Protein AF-A0A1I8B6U9-F1 (afdb_monomer_lite)

Secondary structure (DSSP, 8-state):
----TTTT--HHHHHHHHHHHHHHHHHHHHHHHHHPPPSEEEEEEEPEEEE-TTTTSS-PPP--TTTT-S-EE-S-STT---SSTT-TTEEEEEEESPEETTEE----TT--EEEEEEEEEE---TTSPPPPS--EEEEEEEEEEE-SSS-TT-PEEEEEEEEEEEESS------B-----SEEEEEEE----HHHHHHT-TTSTT---SSSEEEEEEEEEEE-

Structure (mmCIF, N/CA/C/O backbone):
data_AF-A0A1I8B6U9-F1
#
_entry.id   AF-A0A1I8B6U9-F1
#
loop_
_atom_site.group_PDB
_atom_site.id
_atom_site.type_symbol
_atom_site.label_atom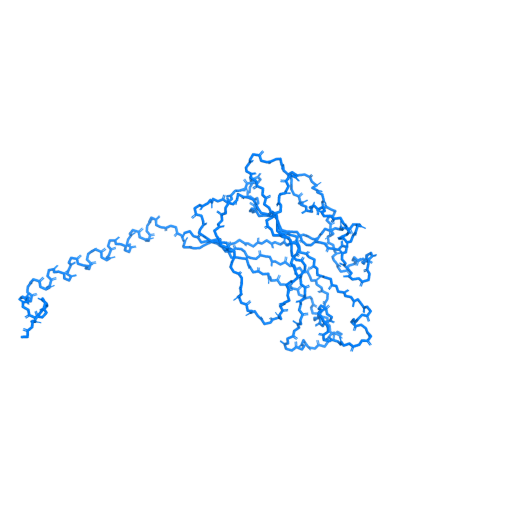_id
_atom_site.label_alt_id
_atom_site.label_comp_id
_atom_site.label_asym_id
_atom_site.label_entity_id
_atom_site.label_seq_id
_atom_site.pdbx_PDB_ins_code
_atom_site.Cartn_x
_atom_site.Cartn_y
_atom_site.Cartn_z
_atom_site.occupancy
_atom_site.B_iso_or_equiv
_atom_site.auth_seq_id
_atom_site.auth_comp_id
_atom_site.auth_asym_i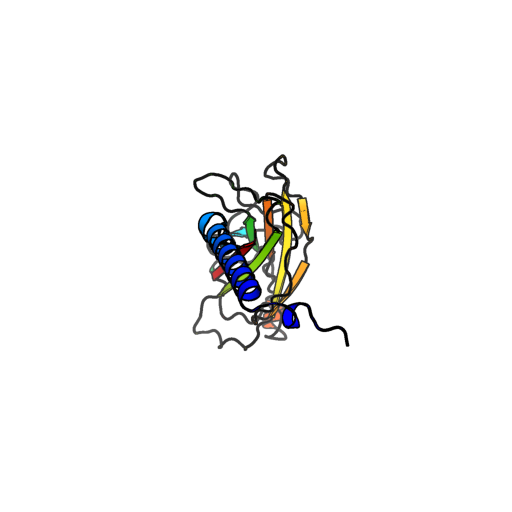d
_atom_site.auth_atom_id
_atom_site.pdbx_PDB_model_num
ATOM 1 N N . MET A 1 1 ? -9.394 7.137 62.086 1.00 48.56 1 MET A N 1
ATOM 2 C CA . MET A 1 1 ? -9.918 6.948 60.718 1.00 48.56 1 MET A CA 1
ATOM 3 C C . MET A 1 1 ? -9.656 8.241 59.972 1.00 48.56 1 MET A C 1
ATOM 5 O O . MET A 1 1 ? -10.099 9.282 60.436 1.00 48.56 1 MET A O 1
ATOM 9 N N . ILE A 1 2 ? -8.814 8.203 58.940 1.00 50.44 2 ILE A N 1
ATOM 10 C CA . ILE A 1 2 ? -8.417 9.392 58.177 1.00 50.44 2 ILE A CA 1
ATOM 11 C C . ILE A 1 2 ? -9.556 9.661 57.191 1.00 50.44 2 ILE A C 1
ATOM 13 O O . ILE A 1 2 ? -9.673 8.960 56.192 1.00 50.44 2 ILE A O 1
ATOM 17 N N . GLY A 1 3 ? -10.443 10.595 57.544 1.00 59.78 3 GLY A N 1
ATOM 18 C CA . GLY A 1 3 ? -11.537 11.024 56.672 1.00 59.78 3 GLY A CA 1
ATOM 19 C C . GLY A 1 3 ? -10.975 11.660 55.406 1.00 59.78 3 GLY A C 1
ATOM 20 O O . GLY A 1 3 ? -10.033 12.458 55.464 1.00 59.78 3 GLY A O 1
ATOM 21 N N . TYR A 1 4 ? -11.520 11.274 54.259 1.00 70.56 4 TYR A N 1
ATOM 22 C CA . TYR A 1 4 ? -11.055 11.736 52.956 1.00 70.56 4 TYR A CA 1
ATOM 23 C C . TYR A 1 4 ? -11.358 13.235 52.805 1.00 70.56 4 TYR A C 1
ATOM 25 O O . TYR A 1 4 ? -12.329 13.743 53.361 1.00 70.56 4 TYR A O 1
ATOM 33 N N . VAL A 1 5 ? -10.541 13.969 52.041 1.00 69.62 5 VAL A N 1
ATOM 34 C CA . VAL A 1 5 ? -10.634 15.442 51.899 1.00 69.62 5 VAL A CA 1
ATOM 35 C C . VAL A 1 5 ? -12.044 15.920 51.503 1.00 69.62 5 VAL A C 1
ATOM 37 O O . VAL A 1 5 ? -12.457 17.009 51.894 1.00 69.62 5 VAL A O 1
ATOM 40 N N . LEU A 1 6 ? -12.809 15.082 50.799 1.00 68.25 6 LEU A N 1
ATOM 41 C CA . LEU A 1 6 ? -14.193 15.339 50.391 1.00 68.25 6 LEU A CA 1
ATOM 42 C C . LEU A 1 6 ? -15.204 15.365 51.554 1.00 68.25 6 LEU A C 1
ATOM 44 O O . LEU A 1 6 ? -16.179 16.102 51.463 1.00 68.25 6 LEU A O 1
ATOM 48 N N . GLU A 1 7 ? -14.970 14.638 52.651 1.00 70.81 7 GLU A N 1
ATOM 49 C CA . GLU A 1 7 ? -15.887 14.586 53.807 1.00 70.81 7 GLU A CA 1
ATOM 50 C C . GLU A 1 7 ? -15.792 15.833 54.700 1.00 70.81 7 GLU A C 1
ATOM 52 O O . GLU A 1 7 ? -16.751 16.190 55.377 1.00 70.81 7 GLU A O 1
ATOM 57 N N . ASN A 1 8 ? -14.652 16.533 54.673 1.00 73.94 8 ASN A N 1
ATOM 58 C CA . ASN A 1 8 ? -14.409 17.748 55.462 1.00 73.94 8 ASN A CA 1
ATOM 59 C C . ASN A 1 8 ? -14.619 19.053 54.663 1.00 73.94 8 ASN A C 1
ATOM 61 O O . ASN A 1 8 ? -14.348 20.150 55.163 1.00 73.94 8 ASN A O 1
ATOM 65 N N . LEU A 1 9 ? -15.081 18.968 53.410 1.00 76.50 9 LEU A N 1
ATOM 66 C CA . LEU A 1 9 ? -15.288 20.125 52.539 1.00 76.50 9 LEU A CA 1
ATOM 67 C C . LEU A 1 9 ? -16.723 20.660 52.645 1.00 76.50 9 LEU A C 1
ATOM 69 O O . LEU A 1 9 ? -17.701 19.965 52.406 1.00 76.50 9 LEU A O 1
ATOM 73 N N . SER A 1 10 ? -16.849 21.954 52.950 1.00 83.31 10 SER A N 1
ATOM 74 C CA . SER A 1 10 ? -18.135 22.665 52.908 1.00 83.31 10 SER A CA 1
ATOM 75 C C . SER A 1 10 ? -18.729 22.647 51.492 1.00 83.31 10 SER A C 1
ATOM 77 O O . SER A 1 10 ? -18.009 22.913 50.528 1.00 83.31 10 SER A O 1
ATOM 79 N N . ASN A 1 11 ? -20.049 22.451 51.369 1.00 82.38 11 ASN A N 1
ATOM 80 C CA . ASN A 1 11 ? -20.778 22.436 50.089 1.00 82.38 11 ASN A CA 1
ATOM 81 C C . ASN A 1 11 ? -20.458 23.633 49.174 1.00 82.38 11 ASN A C 1
ATOM 83 O O . ASN A 1 11 ? -20.410 23.482 47.957 1.00 82.38 11 ASN A O 1
ATOM 87 N N . LYS A 1 12 ? -20.172 24.814 49.742 1.00 86.38 12 LYS A N 1
ATOM 88 C CA . LYS A 1 12 ? -19.763 25.999 48.966 1.00 86.38 12 LYS A CA 1
ATOM 89 C C . LYS A 1 12 ? -18.405 25.812 48.279 1.00 86.38 12 LYS A C 1
ATOM 91 O O . LYS A 1 12 ? -18.244 26.187 47.124 1.00 86.38 12 LYS A O 1
ATOM 96 N N . LYS A 1 13 ? -17.432 25.217 48.978 1.00 86.75 13 LYS A N 1
ATOM 97 C CA . LYS A 1 13 ? -16.094 24.931 48.432 1.00 86.75 13 LYS A CA 1
ATOM 98 C C . LYS A 1 13 ? -16.161 23.823 47.386 1.00 86.75 13 LYS A C 1
ATOM 100 O O . LYS A 1 13 ? -15.513 23.933 46.350 1.00 86.75 13 LYS A O 1
ATOM 105 N N . LEU A 1 14 ? -16.983 22.805 47.643 1.00 87.50 14 LEU A N 1
ATOM 106 C CA . LEU A 1 14 ? -17.230 21.716 46.703 1.00 87.50 14 LEU A CA 1
ATOM 107 C C . LEU A 1 14 ? -17.840 22.242 45.393 1.00 87.50 14 LEU A C 1
ATOM 109 O O . LEU A 1 14 ? -17.328 21.934 44.322 1.00 87.50 14 LEU A O 1
ATOM 113 N N . PHE A 1 15 ? -18.861 23.103 45.471 1.00 90.00 15 PHE A N 1
ATOM 114 C CA . PHE A 1 15 ? -19.487 23.699 44.287 1.00 90.00 15 PHE A CA 1
ATOM 115 C C . PHE A 1 15 ? -18.515 24.563 43.469 1.00 90.00 15 PHE A C 1
ATOM 117 O O . PHE A 1 15 ? -18.471 24.430 42.249 1.00 90.00 15 PHE A O 1
ATOM 124 N N . CYS A 1 16 ? -17.685 25.394 44.115 1.00 91.94 16 CYS A N 1
ATOM 125 C CA . CYS A 1 16 ? -16.654 26.162 43.405 1.00 91.94 16 CYS A CA 1
ATOM 126 C C . CYS A 1 16 ? -15.649 25.259 42.674 1.00 91.94 16 CYS A C 1
ATOM 128 O O . CYS A 1 16 ? -15.260 25.565 41.550 1.00 91.94 16 CYS A O 1
ATOM 130 N N . LEU A 1 17 ? -15.239 24.148 43.293 1.00 91.25 17 LEU A N 1
ATOM 131 C CA . LEU A 1 17 ? -14.288 23.205 42.702 1.00 91.25 17 LEU A CA 1
ATOM 132 C C . LEU A 1 17 ? -14.903 22.484 41.489 1.00 91.25 17 LEU A C 1
ATOM 134 O O . LEU A 1 17 ? -14.272 22.408 40.438 1.00 91.25 17 LEU A O 1
ATOM 138 N N . LEU A 1 18 ? -16.161 22.044 41.598 1.00 93.06 18 LEU A N 1
ATOM 139 C CA . LEU A 1 18 ? -16.924 21.477 40.480 1.00 93.06 18 LEU A CA 1
ATOM 140 C C . LEU A 1 18 ? -17.108 22.478 39.335 1.00 93.06 18 LEU A C 1
ATOM 142 O O . LEU A 1 18 ? -16.894 22.118 38.181 1.00 93.06 18 LEU A O 1
ATOM 146 N N . ALA A 1 19 ? -17.450 23.733 39.635 1.00 95.19 19 ALA A N 1
ATOM 147 C CA . ALA A 1 19 ? -17.589 24.774 38.620 1.00 95.19 19 ALA A CA 1
ATOM 148 C C . ALA A 1 19 ? -16.255 25.064 37.910 1.00 95.19 19 ALA A C 1
ATOM 150 O O . ALA A 1 19 ? -16.226 25.193 36.689 1.00 95.19 19 ALA A O 1
ATOM 151 N N . ALA A 1 20 ? -15.141 25.108 38.650 1.00 95.69 20 ALA A N 1
ATOM 152 C CA . ALA A 1 20 ? -13.810 25.294 38.074 1.00 95.69 20 ALA A CA 1
ATOM 153 C C . ALA A 1 20 ? -13.397 24.118 37.171 1.00 95.69 20 ALA A C 1
ATOM 155 O O . ALA A 1 20 ? -12.932 24.342 36.055 1.00 95.69 20 ALA A O 1
ATOM 156 N N . LEU A 1 21 ? -13.614 22.874 37.616 1.00 96.06 21 LEU A N 1
ATOM 157 C CA . LEU A 1 21 ? -13.374 21.677 36.801 1.00 96.06 21 LEU A CA 1
ATOM 158 C C . LEU A 1 21 ? -14.251 21.658 35.548 1.00 96.06 21 LEU A C 1
ATOM 160 O O . LEU A 1 21 ? -13.768 21.314 34.475 1.00 96.06 21 LEU A O 1
ATOM 164 N N . PHE A 1 22 ? -15.519 22.058 35.665 1.00 96.94 22 PHE A N 1
ATOM 165 C CA . PHE A 1 22 ? -16.432 22.130 34.528 1.00 96.94 22 PHE A CA 1
ATOM 166 C C . PHE A 1 22 ? -15.970 23.162 33.494 1.00 96.94 22 PHE A C 1
ATOM 168 O O . PHE A 1 22 ? -15.914 22.857 32.306 1.00 96.94 22 PHE A O 1
ATOM 175 N N . LEU A 1 23 ? -15.569 24.360 33.934 1.00 96.88 23 LEU A N 1
ATOM 176 C CA . LEU A 1 23 ? -15.013 25.380 33.041 1.00 96.88 23 LEU A CA 1
ATOM 177 C C . LEU A 1 23 ? -13.728 24.900 32.356 1.00 96.88 23 LEU A C 1
ATOM 179 O O . LEU A 1 23 ? -13.565 25.110 31.155 1.00 96.88 23 LEU A O 1
ATOM 183 N N . LEU A 1 24 ? -12.847 24.215 33.090 1.00 96.81 24 LEU A N 1
ATOM 184 C CA . LEU A 1 24 ? -11.627 23.634 32.533 1.00 96.81 24 LEU A CA 1
ATOM 185 C C . LEU A 1 24 ? -11.936 22.537 31.501 1.00 96.81 24 LEU A C 1
ATOM 187 O O . LEU A 1 24 ? -11.328 22.508 30.434 1.00 96.81 24 LEU A O 1
ATOM 191 N N . GLN A 1 25 ? -12.919 21.677 31.777 1.00 96.12 25 GLN A N 1
ATOM 192 C CA . GLN A 1 25 ? -13.363 20.637 30.851 1.00 96.12 25 GLN A CA 1
ATOM 193 C C . GLN A 1 25 ? -13.937 21.239 29.561 1.00 96.12 25 GLN A C 1
ATOM 195 O O . GLN A 1 25 ? -13.584 20.802 28.466 1.00 96.12 25 GLN A O 1
ATOM 200 N N . CYS A 1 26 ? -14.781 22.269 29.674 1.00 96.81 26 CYS A N 1
ATOM 201 C CA . CYS A 1 26 ? -15.293 23.012 28.523 1.00 96.81 26 CYS A CA 1
ATOM 202 C C . CYS A 1 26 ? -14.155 23.634 27.705 1.00 96.81 26 CYS A C 1
ATOM 204 O O . CYS A 1 26 ? -14.181 23.574 26.478 1.00 96.81 26 CYS A O 1
ATOM 206 N N . LEU A 1 27 ? -13.132 24.181 28.367 1.00 96.38 27 LEU A N 1
ATOM 207 C CA . LEU A 1 27 ? -11.966 24.751 27.698 1.00 96.38 27 LEU A CA 1
ATOM 208 C C . LEU A 1 27 ? -11.170 23.689 26.927 1.00 96.38 27 LEU A C 1
ATOM 210 O O . LEU A 1 27 ? -10.833 23.918 25.769 1.00 96.38 27 LEU A O 1
ATOM 214 N N . PHE A 1 28 ? -10.930 22.509 27.505 1.00 95.31 28 PHE A N 1
ATOM 215 C CA . PHE A 1 28 ? -10.263 21.417 26.788 1.00 95.31 28 PHE A CA 1
ATOM 216 C C . PHE A 1 28 ? -11.081 20.890 25.605 1.00 95.31 28 PHE A C 1
ATOM 218 O O . PHE A 1 28 ? -10.507 20.616 24.552 1.00 95.31 28 PHE A O 1
ATOM 225 N N . PHE A 1 29 ? -12.410 20.814 25.725 1.00 94.62 29 PHE A N 1
ATOM 226 C CA . PHE A 1 29 ? -13.266 20.456 24.591 1.00 94.62 29 PHE A CA 1
ATOM 227 C C . PHE A 1 29 ? -13.203 21.487 23.464 1.00 94.62 29 PHE A C 1
ATOM 229 O O . PHE A 1 29 ? -13.100 21.106 22.301 1.00 94.62 29 PHE A O 1
ATOM 236 N N . LEU A 1 30 ? -13.217 22.781 23.793 1.00 94.62 30 LEU A N 1
ATOM 237 C CA . LEU A 1 30 ? -13.083 23.844 22.796 1.00 94.62 30 LEU A CA 1
ATOM 238 C C . LEU A 1 30 ? -11.707 23.817 22.125 1.00 94.62 30 LEU A C 1
ATOM 240 O O . LEU A 1 30 ? -11.625 23.974 20.909 1.00 94.62 30 LEU A O 1
ATOM 244 N N . LEU A 1 31 ? -10.639 23.560 22.885 1.00 94.62 31 LEU A N 1
ATOM 245 C CA . LEU A 1 31 ? -9.298 23.405 22.322 1.00 94.62 31 LEU A CA 1
ATOM 246 C C . LEU A 1 31 ? -9.227 22.222 21.348 1.00 94.62 31 LEU A C 1
ATOM 248 O O . LEU A 1 31 ? -8.717 22.381 20.241 1.00 94.62 31 LEU A O 1
ATOM 252 N N . GLY A 1 32 ? -9.786 21.069 21.722 1.00 90.56 32 GLY A N 1
ATOM 253 C CA . GLY A 1 32 ? -9.856 19.900 20.845 1.00 90.56 32 GLY A CA 1
ATOM 254 C C . GLY A 1 32 ? -10.700 20.145 19.591 1.00 90.56 32 GLY A C 1
ATOM 255 O O . GLY A 1 32 ? -10.298 19.760 18.503 1.00 90.56 32 GLY A O 1
ATOM 256 N N . ALA A 1 33 ? -11.838 20.828 19.713 1.00 90.12 33 ALA A N 1
ATOM 257 C CA . ALA A 1 33 ? -12.733 21.066 18.582 1.00 90.12 33 ALA A CA 1
ATOM 258 C C . ALA A 1 33 ? -12.213 22.123 17.592 1.00 90.12 33 ALA A C 1
ATOM 260 O O . ALA A 1 33 ? -12.503 22.031 16.402 1.00 90.12 33 ALA A O 1
ATOM 261 N N . ILE A 1 34 ? -11.492 23.142 18.075 1.00 93.38 34 ILE A N 1
ATOM 262 C CA . ILE A 1 34 ? -11.067 24.285 17.251 1.00 93.38 34 ILE A CA 1
ATOM 263 C C . ILE A 1 34 ? -9.641 24.106 16.721 1.00 93.38 34 ILE A C 1
ATOM 265 O O . ILE A 1 34 ? -9.370 24.475 15.581 1.00 93.38 34 ILE A O 1
ATOM 269 N N . PHE A 1 35 ? -8.723 23.572 17.534 1.00 90.81 35 PHE A N 1
ATOM 270 C CA . PHE A 1 35 ? -7.299 23.525 17.189 1.00 90.81 35 PHE A CA 1
ATOM 271 C C . PHE A 1 35 ? -6.796 22.134 16.813 1.00 90.81 35 PHE A C 1
ATOM 273 O O . PHE A 1 35 ? -5.823 22.044 16.063 1.00 90.81 35 PHE A O 1
ATOM 280 N N . ALA A 1 36 ? -7.403 21.058 17.324 1.00 86.56 36 ALA A N 1
ATOM 281 C CA . ALA A 1 36 ? -6.920 19.720 17.011 1.00 86.56 36 ALA A CA 1
ATOM 282 C C . ALA A 1 36 ? -7.441 19.269 15.633 1.00 86.56 36 ALA A C 1
ATOM 284 O O . ALA A 1 36 ? -8.644 19.349 15.368 1.00 86.56 36 ALA A O 1
ATOM 285 N N . PRO A 1 37 ? -6.561 18.783 14.741 1.00 83.62 37 PRO A N 1
ATOM 286 C CA . PRO A 1 37 ? -6.999 18.125 13.520 1.00 83.62 37 PRO A CA 1
ATOM 287 C C . PRO A 1 37 ? -7.694 16.796 13.847 1.00 83.62 37 PRO A C 1
ATOM 289 O O . PRO A 1 37 ? -7.616 16.284 14.967 1.00 83.62 37 PRO A O 1
ATOM 292 N N . GLY A 1 38 ? -8.362 16.213 12.848 1.00 84.19 38 GLY A N 1
ATOM 293 C CA . GLY A 1 38 ? -8.939 14.877 12.983 1.00 84.19 38 GLY A CA 1
ATOM 294 C C . GLY A 1 38 ? -7.889 13.868 13.482 1.00 84.19 38 GLY A C 1
ATOM 295 O O . GLY A 1 38 ? -6.760 13.891 12.991 1.00 84.19 38 GLY A O 1
ATOM 296 N N . PRO A 1 39 ? -8.237 12.981 14.433 1.00 80.81 39 PRO A N 1
ATOM 297 C CA . PRO A 1 39 ? -7.271 12.096 15.096 1.00 80.81 39 PRO A CA 1
ATOM 298 C C . PRO A 1 39 ? -6.650 11.064 14.147 1.00 80.81 39 PRO A C 1
ATOM 300 O O . PRO A 1 39 ? -5.590 10.508 14.421 1.00 80.81 39 PRO A O 1
ATOM 303 N N . SER A 1 40 ? -7.323 10.788 13.029 1.00 85.12 40 SER A N 1
ATOM 304 C CA . SER A 1 40 ? -6.823 9.900 11.991 1.00 85.12 40 SER A CA 1
ATOM 305 C C . SER A 1 40 ? -7.253 10.378 10.612 1.00 85.12 40 SER A C 1
ATOM 307 O O . SER A 1 40 ? -8.276 11.050 10.458 1.00 85.12 40 SER A O 1
ATOM 309 N N . SER A 1 41 ? -6.462 10.015 9.611 1.00 86.25 41 SER A N 1
ATOM 310 C CA . SER A 1 41 ? -6.765 10.225 8.200 1.00 86.25 41 SER A CA 1
ATOM 311 C C . SER A 1 41 ? -6.447 8.949 7.437 1.00 86.25 41 SER A C 1
ATOM 313 O O . SER A 1 41 ? -5.378 8.371 7.631 1.00 86.25 41 SER A O 1
ATOM 315 N N . SER A 1 42 ? -7.364 8.496 6.587 1.00 87.69 42 SER A N 1
ATOM 316 C CA . SER A 1 42 ? -7.157 7.324 5.741 1.00 87.69 42 SER A CA 1
ATOM 317 C C . SER A 1 42 ? -6.887 7.728 4.296 1.00 87.69 42 SER A C 1
ATOM 319 O O . SER A 1 42 ? -7.419 8.709 3.773 1.00 87.69 42 SER A O 1
ATOM 321 N N . MET A 1 43 ? -6.024 6.959 3.647 1.00 88.12 43 MET A N 1
ATOM 322 C CA . MET A 1 43 ? -5.681 7.089 2.240 1.00 88.12 43 MET A CA 1
ATOM 323 C C . MET A 1 43 ? -5.825 5.731 1.573 1.00 88.12 43 MET A C 1
ATOM 325 O O . MET A 1 43 ? -5.345 4.726 2.089 1.00 88.12 43 MET A O 1
ATOM 329 N N . GLU A 1 44 ? -6.462 5.710 0.413 1.00 90.56 44 GLU A N 1
ATOM 330 C CA . GLU A 1 44 ? -6.654 4.498 -0.369 1.00 90.56 44 GLU A CA 1
ATOM 331 C C . GLU A 1 44 ? -5.689 4.470 -1.556 1.00 90.56 44 GLU A C 1
ATOM 333 O O . GLU A 1 44 ? -5.535 5.452 -2.285 1.00 90.56 44 GLU A O 1
ATOM 338 N N . PHE A 1 45 ? -5.030 3.332 -1.745 1.00 90.50 45 PHE A N 1
ATOM 339 C CA . PHE A 1 45 ? -4.083 3.084 -2.818 1.00 90.50 45 PHE A CA 1
ATOM 340 C C . PHE A 1 45 ? -4.583 1.925 -3.667 1.00 90.50 45 PHE A C 1
ATOM 342 O O . PHE A 1 45 ? -4.624 0.788 -3.207 1.00 90.50 45 PHE A O 1
ATOM 349 N N . LEU A 1 46 ? -4.898 2.195 -4.929 1.00 91.62 46 LEU A N 1
ATOM 350 C CA . LEU A 1 46 ? -5.101 1.136 -5.910 1.00 91.62 46 LEU A CA 1
ATOM 351 C C . LEU A 1 46 ? -3.736 0.579 -6.328 1.00 91.62 46 LEU A C 1
ATOM 353 O O . LEU A 1 46 ? -2.894 1.316 -6.855 1.00 91.62 46 LEU A O 1
ATOM 357 N N . LEU A 1 47 ? -3.497 -0.708 -6.080 1.00 92.25 47 LEU A N 1
ATOM 358 C CA . LEU A 1 47 ? -2.235 -1.341 -6.444 1.00 92.25 47 LEU A CA 1
ATOM 359 C C . LEU A 1 47 ? -2.170 -1.517 -7.958 1.00 92.25 47 LEU A C 1
ATOM 361 O O . LEU A 1 47 ? -3.086 -2.043 -8.585 1.00 92.25 47 LEU A O 1
ATOM 365 N N . SER A 1 48 ? -1.048 -1.110 -8.544 1.00 92.50 48 SER A N 1
ATOM 366 C CA . SER A 1 48 ? -0.785 -1.351 -9.962 1.00 92.50 48 SER A CA 1
ATOM 367 C C . SER A 1 48 ? -0.039 -2.669 -10.127 1.00 92.50 48 SER A C 1
ATOM 369 O O . SER A 1 48 ? 0.971 -2.895 -9.458 1.00 92.50 48 SER A O 1
ATOM 371 N N . ALA A 1 49 ? -0.519 -3.531 -11.020 1.00 92.19 49 ALA A N 1
ATOM 372 C CA . ALA A 1 49 ? 0.169 -4.765 -11.371 1.00 92.19 49 ALA A CA 1
ATOM 373 C C . ALA A 1 49 ? 1.347 -4.470 -12.312 1.00 92.19 49 ALA A C 1
ATOM 375 O O . ALA A 1 49 ? 1.197 -3.782 -13.320 1.00 92.19 49 ALA A O 1
ATOM 376 N N . CYS A 1 50 ? 2.515 -5.008 -11.987 1.00 92.50 50 CYS A N 1
ATOM 377 C CA . CYS A 1 50 ? 3.756 -4.885 -12.739 1.00 92.50 50 CYS A CA 1
ATOM 378 C C . CYS A 1 50 ? 4.227 -6.263 -13.197 1.00 92.50 50 CYS A C 1
ATOM 380 O O . CYS A 1 50 ? 4.234 -7.209 -12.406 1.00 92.50 50 CYS A O 1
ATOM 382 N N . LYS A 1 51 ? 4.6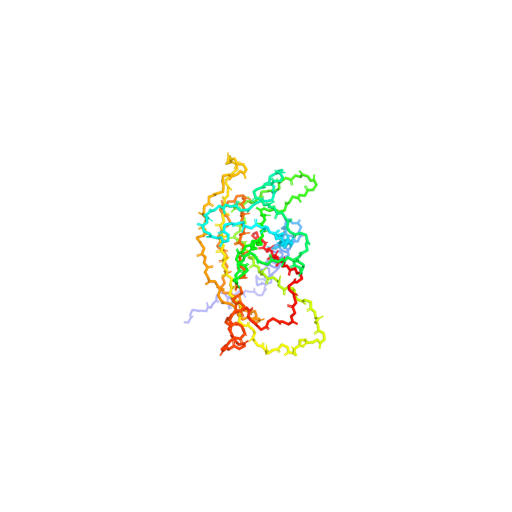90 -6.366 -14.444 1.00 92.00 51 LYS A N 1
ATOM 383 C CA . LYS A 1 51 ? 5.273 -7.597 -14.980 1.00 92.00 51 LYS A CA 1
ATOM 384 C C . LYS A 1 51 ? 6.740 -7.754 -14.568 1.00 92.00 51 LYS A C 1
ATOM 386 O O . LYS A 1 51 ? 7.586 -6.910 -14.863 1.00 92.00 51 LYS A O 1
ATOM 391 N N . ASP A 1 52 ? 7.059 -8.885 -13.951 1.00 92.12 52 ASP A N 1
ATOM 392 C CA . ASP A 1 52 ? 8.400 -9.345 -13.619 1.00 92.12 52 ASP A CA 1
ATOM 393 C C . ASP A 1 52 ? 8.824 -10.514 -14.514 1.00 92.12 52 ASP A C 1
ATOM 395 O O . ASP A 1 52 ? 8.470 -11.669 -14.283 1.00 92.12 52 ASP A O 1
ATOM 399 N N . ARG A 1 53 ? 9.677 -10.227 -15.498 1.00 88.12 53 ARG A N 1
ATOM 400 C CA . ARG A 1 53 ? 10.230 -11.243 -16.412 1.00 88.12 53 ARG A CA 1
ATOM 401 C C . ARG A 1 53 ? 11.108 -12.288 -15.718 1.00 88.12 53 ARG A C 1
ATOM 403 O O . ARG A 1 53 ? 11.247 -13.390 -16.234 1.00 88.12 53 ARG A O 1
ATOM 410 N N . ASP A 1 54 ? 11.675 -11.959 -14.558 1.00 88.88 54 ASP A N 1
ATOM 411 C CA . ASP A 1 54 ? 12.531 -12.875 -13.799 1.00 88.88 54 ASP A CA 1
ATOM 412 C C . ASP A 1 54 ? 11.726 -13.727 -12.808 1.00 88.88 54 ASP A C 1
ATOM 414 O O . ASP A 1 54 ? 12.304 -14.585 -12.139 1.00 88.88 54 ASP A O 1
ATOM 418 N N . ALA A 1 55 ? 10.413 -13.479 -12.684 1.00 85.25 55 ALA A N 1
ATOM 419 C CA . ALA A 1 55 ? 9.494 -14.166 -11.776 1.00 85.25 55 ALA A CA 1
ATOM 420 C C . ALA A 1 55 ? 10.030 -14.317 -10.336 1.00 85.25 55 ALA A C 1
ATOM 422 O O . ALA A 1 55 ? 9.859 -15.350 -9.691 1.00 85.25 55 ALA A O 1
ATOM 423 N N . GLY A 1 56 ? 10.707 -13.280 -9.831 1.00 82.19 56 GLY A N 1
ATOM 424 C CA . GLY A 1 56 ? 11.201 -13.225 -8.452 1.00 82.19 56 GLY A CA 1
ATOM 425 C C . GLY A 1 56 ? 12.580 -13.829 -8.230 1.00 82.19 56 GLY A C 1
ATOM 426 O O . GLY A 1 56 ? 13.021 -13.909 -7.089 1.00 82.19 56 GLY A O 1
ATOM 427 N N . LYS A 1 57 ? 13.295 -14.213 -9.294 1.00 83.94 57 LYS A N 1
ATOM 428 C CA . LYS A 1 57 ? 14.702 -14.643 -9.195 1.00 83.94 57 LYS A CA 1
ATOM 429 C C . LYS A 1 57 ? 15.653 -13.487 -8.875 1.00 83.94 57 LYS A C 1
ATOM 431 O O . LYS A 1 57 ? 16.750 -13.720 -8.376 1.00 83.94 57 LYS A O 1
ATOM 436 N N . THR A 1 58 ? 15.253 -12.252 -9.178 1.00 85.69 58 THR A N 1
ATOM 437 C CA . THR A 1 58 ? 16.034 -11.038 -8.922 1.00 85.69 58 THR A CA 1
ATOM 438 C C . THR A 1 58 ? 15.397 -10.200 -7.815 1.00 85.69 58 THR A C 1
ATOM 440 O O . THR A 1 58 ? 14.183 -10.006 -7.772 1.00 85.69 58 THR A O 1
ATOM 443 N N . ASN A 1 59 ? 16.226 -9.622 -6.941 1.00 84.81 59 ASN A N 1
ATOM 444 C CA . ASN A 1 59 ? 15.782 -8.758 -5.837 1.00 84.81 59 ASN A CA 1
ATOM 445 C C . ASN A 1 59 ? 15.514 -7.306 -6.277 1.00 84.81 59 ASN A C 1
ATOM 447 O O . ASN A 1 59 ? 15.693 -6.366 -5.497 1.00 84.81 59 ASN A O 1
ATOM 451 N N . LYS A 1 60 ? 15.084 -7.096 -7.524 1.00 90.19 60 LYS A N 1
ATOM 452 C CA . LYS A 1 60 ? 14.837 -5.755 -8.066 1.00 90.19 60 LYS A CA 1
ATOM 453 C C . LYS A 1 60 ? 13.573 -5.131 -7.472 1.00 90.19 60 LYS A C 1
ATOM 455 O O . LYS A 1 60 ? 12.597 -5.817 -7.164 1.00 90.19 60 LYS A O 1
ATOM 460 N N . TRP A 1 61 ? 13.597 -3.812 -7.315 1.00 92.00 61 TRP A N 1
ATOM 461 C CA . TRP A 1 61 ? 12.436 -3.045 -6.877 1.00 92.00 61 TRP A CA 1
ATOM 462 C C . TRP A 1 61 ? 11.591 -2.629 -8.078 1.00 92.00 61 TRP A C 1
ATOM 464 O O . TRP A 1 61 ? 12.109 -2.076 -9.051 1.00 92.00 61 TRP A O 1
ATOM 474 N N . PHE A 1 62 ? 10.290 -2.884 -7.987 1.00 93.31 62 PHE A N 1
ATOM 475 C CA . PHE A 1 62 ? 9.280 -2.380 -8.913 1.00 93.31 62 PHE A CA 1
ATOM 476 C C . PHE A 1 62 ? 8.653 -1.133 -8.329 1.00 93.31 62 PHE A C 1
ATOM 478 O O . PHE A 1 62 ? 8.284 -1.124 -7.163 1.00 93.31 62 PHE A O 1
ATOM 485 N N . TYR A 1 63 ? 8.573 -0.073 -9.118 1.00 92.69 63 TYR A N 1
ATOM 486 C CA . TYR A 1 63 ? 8.144 1.233 -8.648 1.00 92.69 63 TYR A CA 1
ATOM 487 C C . TYR A 1 63 ? 7.588 2.011 -9.856 1.00 92.69 63 TYR A C 1
ATOM 489 O O . TYR A 1 63 ? 8.059 1.830 -10.978 1.00 92.69 63 TYR A O 1
ATOM 497 N N . LEU A 1 64 ? 6.552 2.826 -9.651 1.00 89.56 64 LEU A N 1
ATOM 498 C CA . LEU A 1 64 ? 5.778 3.470 -10.724 1.00 89.56 64 LEU A CA 1
ATOM 499 C C . LEU A 1 64 ? 6.349 4.841 -11.124 1.00 89.56 64 LEU A C 1
ATOM 501 O O . LEU A 1 64 ? 6.517 5.138 -12.306 1.00 89.56 64 LEU A O 1
ATOM 505 N N . ARG A 1 65 ? 6.658 5.678 -10.130 1.00 87.50 65 ARG A N 1
ATOM 506 C CA . ARG A 1 65 ? 7.051 7.094 -10.281 1.00 87.50 65 ARG A CA 1
ATOM 507 C C . ARG A 1 65 ? 8.550 7.279 -10.008 1.00 87.50 65 ARG A C 1
ATOM 509 O O . ARG A 1 65 ? 9.084 6.484 -9.229 1.00 87.50 65 ARG A O 1
ATOM 516 N N . PRO A 1 66 ? 9.236 8.294 -10.586 1.00 70.19 66 PRO A N 1
ATOM 517 C CA . PRO A 1 66 ? 8.696 9.514 -11.217 1.00 70.19 66 PRO A CA 1
ATOM 518 C C . PRO A 1 66 ? 8.336 9.446 -12.716 1.00 70.19 66 PRO A C 1
ATOM 520 O O . PRO A 1 66 ? 7.368 10.089 -13.099 1.00 70.19 66 PRO A O 1
ATOM 523 N N . ASN A 1 67 ? 9.033 8.688 -13.572 1.00 66.50 67 ASN A N 1
ATOM 524 C CA . ASN A 1 67 ? 8.675 8.573 -14.998 1.00 66.50 67 ASN A CA 1
ATOM 525 C C . ASN A 1 67 ? 8.933 7.150 -15.496 1.00 66.50 67 ASN A C 1
ATOM 527 O O . ASN A 1 67 ? 10.091 6.741 -15.483 1.00 66.50 67 ASN A O 1
ATOM 531 N N . ARG A 1 68 ? 7.860 6.422 -15.866 1.00 64.50 68 ARG A N 1
ATOM 532 C CA . ARG A 1 68 ? 7.849 4.980 -16.205 1.00 64.50 68 ARG A CA 1
ATOM 533 C C . ARG A 1 68 ? 8.952 4.240 -15.452 1.00 64.50 68 ARG A C 1
ATOM 535 O O . ARG A 1 68 ? 9.961 3.885 -16.055 1.00 64.50 68 ARG A O 1
ATOM 542 N N . GLY A 1 69 ? 8.794 4.128 -14.128 1.00 75.69 69 GLY A N 1
ATOM 543 C CA . GLY A 1 69 ? 9.783 3.479 -13.268 1.00 75.69 69 GLY A CA 1
ATOM 544 C C . GLY A 1 69 ? 10.084 2.038 -13.700 1.00 75.69 69 GLY A C 1
ATOM 545 O O . GLY A 1 69 ? 9.736 1.595 -14.789 1.00 75.69 69 GLY A O 1
ATOM 546 N N . ASN A 1 70 ? 10.701 1.236 -12.841 1.00 85.94 70 ASN A N 1
ATOM 547 C CA . ASN A 1 70 ? 11.085 -0.134 -13.212 1.00 85.94 70 ASN A CA 1
ATOM 548 C C . ASN A 1 70 ? 9.894 -1.129 -13.294 1.00 85.94 70 ASN A C 1
ATOM 550 O O . ASN A 1 70 ? 10.044 -2.316 -13.022 1.00 85.94 70 ASN A O 1
ATOM 554 N N . CYS A 1 71 ? 8.690 -0.647 -13.599 1.00 89.94 71 CYS A N 1
ATOM 555 C CA . CYS A 1 71 ? 7.452 -1.407 -13.670 1.00 89.94 71 CYS A CA 1
ATOM 556 C C . CYS A 1 71 ? 6.840 -1.317 -15.074 1.00 89.94 71 CYS A C 1
ATOM 558 O O . CYS A 1 71 ? 6.419 -0.250 -15.521 1.00 89.94 71 CYS A O 1
ATOM 560 N N . GLU A 1 72 ? 6.742 -2.465 -15.744 1.00 90.94 72 GLU A N 1
ATOM 561 C CA . GLU A 1 72 ? 5.915 -2.643 -16.939 1.00 90.94 72 GLU A CA 1
ATOM 562 C C . GLU A 1 72 ? 4.473 -2.915 -16.476 1.00 90.94 72 GLU A C 1
ATOM 564 O O . GLU A 1 72 ? 4.164 -4.025 -16.038 1.00 90.94 72 GLU A O 1
ATOM 569 N N . VAL A 1 73 ? 3.627 -1.877 -16.479 1.00 90.50 73 VAL A N 1
ATOM 570 C CA . VAL A 1 73 ? 2.260 -1.938 -15.931 1.00 90.50 73 VAL A CA 1
ATOM 571 C C . VAL A 1 73 ? 1.376 -2.856 -16.776 1.00 90.50 73 VAL A C 1
ATOM 573 O O . VAL A 1 73 ? 1.278 -2.694 -17.991 1.00 90.50 73 VAL A O 1
ATOM 576 N N . VAL A 1 74 ? 0.695 -3.788 -16.116 1.00 90.12 74 VAL A N 1
ATOM 577 C CA . VAL A 1 74 ? -0.308 -4.674 -16.711 1.00 90.12 74 VAL A CA 1
ATOM 578 C C . VAL A 1 74 ? -1.686 -4.067 -16.455 1.00 90.12 74 VAL A C 1
ATOM 580 O O . VAL A 1 74 ? -2.157 -4.043 -15.322 1.00 90.12 74 VAL A O 1
ATOM 583 N N . HIS A 1 75 ? -2.321 -3.541 -17.505 1.00 85.38 75 HIS A N 1
ATOM 584 C CA . HIS A 1 75 ? -3.631 -2.886 -17.395 1.00 85.38 75 HIS A CA 1
ATOM 585 C C . HIS A 1 75 ? -4.790 -3.868 -17.207 1.00 85.38 75 HIS A C 1
ATOM 587 O O . HIS A 1 75 ? -5.776 -3.523 -16.564 1.00 85.38 75 HIS A O 1
ATOM 593 N N . ASP A 1 76 ? -4.673 -5.074 -17.765 1.00 82.94 76 ASP A N 1
ATOM 594 C CA . ASP A 1 76 ? -5.702 -6.103 -17.678 1.00 82.94 76 ASP A CA 1
ATOM 595 C C . ASP A 1 76 ? -5.107 -7.390 -17.110 1.00 82.94 76 ASP A C 1
ATOM 597 O O . ASP A 1 76 ? -4.390 -8.130 -17.786 1.00 82.94 76 ASP A O 1
ATOM 601 N N . ILE A 1 77 ? -5.395 -7.628 -15.833 1.00 83.00 77 ILE A N 1
ATOM 602 C CA . ILE A 1 77 ? -4.902 -8.789 -15.092 1.00 83.00 77 ILE A CA 1
ATOM 603 C C . ILE A 1 77 ? -5.597 -10.069 -15.580 1.00 83.00 77 ILE A C 1
ATOM 605 O O . ILE A 1 77 ? -4.999 -11.141 -15.534 1.00 83.00 77 ILE A O 1
ATOM 609 N N . LYS A 1 78 ? -6.833 -9.978 -16.096 1.00 76.75 78 LYS A N 1
ATOM 610 C CA . LYS A 1 78 ? -7.638 -11.148 -16.481 1.00 76.75 78 LYS A CA 1
ATOM 611 C C . LYS A 1 78 ? -7.087 -11.844 -17.720 1.00 76.75 78 LYS A C 1
ATOM 613 O O . LYS A 1 78 ? -7.107 -13.066 -17.801 1.00 76.75 78 LYS A O 1
ATOM 618 N N . HIS A 1 79 ? -6.595 -11.060 -18.676 1.00 77.12 79 HIS A N 1
ATOM 619 C CA . HIS A 1 79 ? -6.043 -11.562 -19.937 1.00 77.12 79 HIS A CA 1
ATOM 620 C C . HIS A 1 79 ? -4.521 -11.763 -19.889 1.00 77.12 79 HIS A C 1
ATOM 622 O O . HIS A 1 79 ? -3.900 -12.068 -20.910 1.00 77.12 79 HIS A O 1
ATOM 628 N N . HIS A 1 80 ? -3.898 -11.581 -18.720 1.00 81.75 80 HIS A N 1
ATOM 629 C CA . HIS A 1 80 ? -2.468 -11.809 -18.560 1.00 81.75 80 HIS A CA 1
ATOM 630 C C . HIS A 1 80 ? -2.167 -13.308 -18.529 1.00 81.75 80 HIS A C 1
ATOM 632 O O . HIS A 1 80 ? -2.608 -14.028 -17.637 1.00 81.75 80 HIS A O 1
ATOM 638 N N . ASN A 1 81 ? -1.358 -13.769 -19.482 1.00 80.88 81 ASN A N 1
ATOM 639 C CA . ASN A 1 81 ? -0.845 -15.133 -19.472 1.00 80.88 81 ASN A CA 1
ATOM 640 C C . ASN A 1 81 ? 0.381 -15.213 -18.550 1.00 80.88 81 ASN A C 1
ATOM 642 O O . ASN A 1 81 ? 1.400 -14.578 -18.857 1.00 80.88 81 ASN A O 1
ATOM 646 N N . PRO A 1 82 ? 0.315 -15.981 -17.447 1.00 80.88 82 PRO A N 1
ATOM 647 C CA . PRO A 1 82 ? 1.415 -16.072 -16.503 1.00 80.88 82 PRO A CA 1
ATOM 648 C C . PRO A 1 82 ? 2.621 -16.751 -17.158 1.00 80.88 82 PRO A C 1
ATOM 650 O O . PRO A 1 82 ? 2.513 -17.804 -17.784 1.00 80.88 82 PRO A O 1
ATOM 653 N N . SER A 1 83 ? 3.797 -16.152 -16.992 1.00 81.12 83 SER A N 1
ATOM 654 C CA . SER A 1 83 ? 5.063 -16.689 -17.520 1.00 81.12 83 SER A CA 1
ATOM 655 C C . SER A 1 83 ? 5.572 -17.893 -16.718 1.00 81.12 83 SER A C 1
ATOM 657 O O . SER A 1 83 ? 6.498 -18.578 -17.145 1.00 81.12 83 SER A O 1
ATOM 659 N N . THR A 1 84 ? 5.004 -18.128 -15.533 1.00 81.50 84 THR A N 1
ATOM 660 C CA . THR A 1 84 ? 5.369 -19.216 -14.616 1.00 81.50 84 THR A CA 1
ATOM 661 C C . THR A 1 84 ? 4.123 -19.927 -14.104 1.00 81.50 84 THR A C 1
ATOM 663 O O . THR A 1 84 ? 3.078 -19.299 -13.967 1.00 81.50 84 THR A O 1
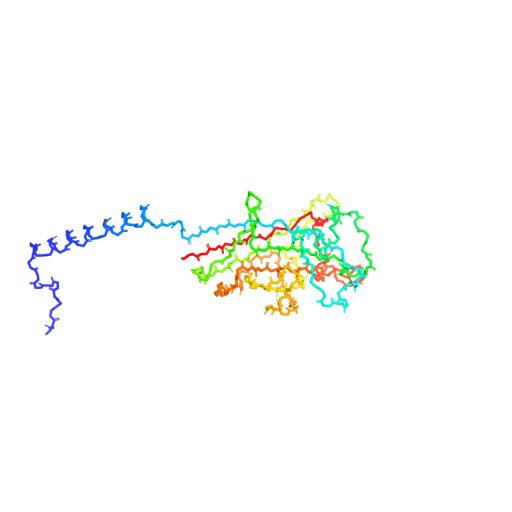ATOM 666 N N . GLU A 1 85 ? 4.242 -21.210 -13.753 1.00 78.06 85 GLU A N 1
ATOM 667 C CA . GLU A 1 85 ? 3.120 -22.011 -13.226 1.00 78.06 85 GLU A CA 1
ATOM 668 C C . GLU A 1 85 ? 2.526 -21.461 -11.917 1.00 78.06 85 GLU A C 1
ATOM 670 O O . GLU A 1 85 ? 1.367 -21.729 -11.606 1.00 78.06 85 GLU A O 1
ATOM 675 N N . ASP A 1 86 ? 3.316 -20.685 -11.167 1.00 79.06 86 ASP A N 1
ATOM 676 C CA . ASP A 1 86 ? 2.927 -20.063 -9.898 1.00 79.06 86 ASP A CA 1
ATOM 677 C C . ASP A 1 86 ? 2.402 -18.619 -10.054 1.00 79.06 86 ASP A C 1
ATOM 679 O O . ASP A 1 86 ? 2.150 -17.962 -9.045 1.00 79.06 86 ASP A O 1
ATOM 683 N N . ALA A 1 87 ? 2.318 -18.070 -11.274 1.00 83.94 87 ALA A N 1
ATOM 684 C CA . ALA A 1 87 ? 1.978 -16.658 -11.526 1.00 83.94 87 ALA A CA 1
ATOM 685 C C . ALA A 1 87 ? 2.853 -15.634 -10.754 1.00 83.94 87 ALA A C 1
ATOM 687 O O . ALA A 1 87 ? 2.433 -14.517 -10.445 1.00 83.94 87 ALA A O 1
ATOM 688 N N . ARG A 1 88 ? 4.110 -15.995 -10.450 1.00 88.81 88 ARG A N 1
ATOM 689 C CA . ARG A 1 88 ? 5.084 -15.146 -9.726 1.00 88.81 88 ARG A CA 1
ATOM 690 C C . ARG A 1 88 ? 5.600 -13.967 -10.550 1.00 88.81 88 ARG A C 1
ATOM 692 O O . ARG A 1 88 ? 6.342 -13.134 -10.026 1.00 88.81 88 ARG A O 1
ATOM 699 N N . ASP A 1 89 ? 5.264 -13.917 -11.832 1.00 90.12 89 ASP A N 1
ATOM 700 C CA . ASP A 1 89 ? 5.620 -12.848 -12.755 1.00 90.12 89 ASP A CA 1
ATOM 701 C C . ASP A 1 89 ? 4.758 -11.591 -12.582 1.00 90.12 89 ASP A C 1
ATOM 703 O O . ASP A 1 89 ? 5.063 -10.576 -13.197 1.00 90.12 89 ASP A O 1
ATOM 707 N N . LEU A 1 90 ? 3.724 -11.615 -11.737 1.00 91.38 90 LEU A N 1
ATOM 708 C CA . LEU A 1 90 ? 2.960 -10.424 -11.369 1.00 91.38 90 LEU A CA 1
ATOM 709 C C . LEU A 1 90 ? 3.378 -9.899 -9.992 1.00 91.38 90 LEU A C 1
ATOM 711 O O . LEU A 1 90 ? 3.424 -10.636 -9.006 1.00 91.38 90 LEU A O 1
ATOM 715 N N . VAL A 1 91 ? 3.661 -8.598 -9.928 1.00 93.25 91 VAL A N 1
ATOM 716 C CA . VAL A 1 91 ? 3.981 -7.872 -8.694 1.00 93.25 91 VAL A CA 1
ATOM 717 C C . VAL A 1 91 ? 3.024 -6.700 -8.551 1.00 93.25 91 VAL A C 1
ATOM 719 O O . VAL A 1 91 ? 3.013 -5.802 -9.386 1.00 93.25 91 VAL A O 1
ATOM 722 N N . PHE A 1 92 ? 2.241 -6.684 -7.483 1.00 94.12 92 PHE A N 1
ATOM 723 C CA . PHE A 1 92 ? 1.364 -5.573 -7.144 1.00 94.12 92 PHE A CA 1
ATOM 724 C C . PHE A 1 92 ? 2.145 -4.533 -6.352 1.00 94.12 92 PHE A C 1
ATOM 726 O O . PHE A 1 92 ? 2.756 -4.851 -5.331 1.00 94.12 92 PHE A O 1
ATOM 733 N N . VAL A 1 93 ? 2.145 -3.295 -6.840 1.00 94.25 93 VAL A N 1
ATOM 734 C CA . VAL A 1 93 ? 2.980 -2.221 -6.304 1.00 94.25 93 VAL A CA 1
ATOM 735 C C . VAL A 1 93 ? 2.116 -1.098 -5.750 1.00 94.25 93 VAL A C 1
ATOM 737 O O . VAL A 1 93 ? 1.258 -0.560 -6.452 1.00 94.25 93 VAL A O 1
ATOM 740 N N . ALA A 1 94 ? 2.406 -0.694 -4.513 1.00 93.31 94 ALA A N 1
ATOM 741 C CA . ALA A 1 94 ? 1.917 0.544 -3.918 1.00 93.31 94 ALA A CA 1
ATOM 742 C C . ALA A 1 94 ? 3.096 1.443 -3.530 1.00 93.31 94 ALA A C 1
ATOM 744 O O . ALA A 1 94 ? 4.006 1.040 -2.806 1.00 93.31 94 ALA A O 1
ATOM 745 N N . GLN A 1 95 ? 3.070 2.686 -4.010 1.00 91.88 95 GLN A N 1
ATOM 746 C CA . GLN A 1 95 ? 4.020 3.725 -3.621 1.00 91.88 95 GLN A CA 1
ATOM 747 C C . GLN A 1 95 ? 3.338 4.735 -2.712 1.00 91.88 95 GLN A C 1
ATOM 749 O O . GLN A 1 95 ? 2.392 5.405 -3.131 1.00 91.88 95 GLN A O 1
ATOM 754 N N . MET A 1 96 ? 3.868 4.890 -1.507 1.00 91.25 96 MET A N 1
ATOM 755 C CA . MET A 1 96 ? 3.314 5.765 -0.488 1.00 91.25 96 MET A CA 1
ATOM 756 C C . MET A 1 96 ? 4.300 6.896 -0.155 1.00 91.25 96 MET A C 1
ATOM 758 O O . MET A 1 96 ? 5.510 6.653 -0.093 1.00 91.25 96 MET A O 1
ATOM 762 N N . PRO A 1 97 ? 3.812 8.125 0.079 1.00 91.00 97 PRO A N 1
ATOM 763 C CA . PRO A 1 97 ? 2.413 8.560 -0.002 1.00 91.00 97 PRO A CA 1
ATOM 764 C C . PRO A 1 97 ? 1.939 8.834 -1.446 1.00 91.00 97 PRO A C 1
ATOM 766 O O . PRO A 1 97 ? 2.708 8.793 -2.419 1.00 91.00 97 PRO A O 1
ATOM 769 N N . HIS A 1 98 ? 0.637 9.100 -1.596 1.00 87.62 98 HIS A N 1
ATOM 770 C CA . HIS A 1 98 ? 0.038 9.442 -2.887 1.00 87.62 98 HIS A CA 1
ATOM 771 C C . HIS A 1 98 ? 0.526 10.817 -3.376 1.00 87.62 98 HIS A C 1
ATOM 773 O O . HIS A 1 98 ? 0.891 11.678 -2.578 1.00 87.62 98 HIS A O 1
ATOM 779 N N . MET A 1 99 ? 0.546 11.020 -4.695 1.00 86.19 99 MET A N 1
ATOM 780 C CA . MET A 1 99 ? 0.777 12.359 -5.250 1.00 86.19 99 MET A CA 1
ATOM 781 C C . MET A 1 99 ? -0.553 13.103 -5.244 1.00 86.19 99 MET A C 1
ATOM 783 O O . MET A 1 99 ? -1.577 12.514 -5.578 1.00 86.19 99 MET A O 1
ATOM 787 N N . ARG A 1 100 ? -0.549 14.386 -4.895 1.00 83.94 100 ARG A N 1
ATOM 788 C CA . ARG A 1 100 ? -1.743 15.236 -4.963 1.00 83.94 100 ARG A CA 1
ATOM 789 C C . ARG A 1 100 ? -1.398 16.479 -5.768 1.00 83.94 100 ARG A C 1
ATOM 791 O O . ARG A 1 100 ? -0.366 17.089 -5.517 1.00 83.94 100 ARG A O 1
ATOM 798 N N . ASP A 1 101 ? -2.213 16.790 -6.773 1.00 84.50 101 ASP A N 1
ATOM 799 C CA . ASP A 1 101 ? -2.041 17.963 -7.644 1.00 84.50 101 ASP A CA 1
ATOM 800 C C . ASP A 1 101 ? -0.646 18.064 -8.294 1.00 84.50 101 ASP A C 1
ATOM 802 O O . ASP A 1 101 ? -0.071 19.139 -8.437 1.00 84.50 101 ASP A O 1
ATOM 806 N N . GLY A 1 102 ? -0.067 16.916 -8.668 1.00 81.75 102 GLY A N 1
ATOM 807 C CA . GLY A 1 102 ? 1.272 16.837 -9.270 1.00 81.75 102 GLY A CA 1
ATOM 808 C C . GLY A 1 102 ? 2.434 16.982 -8.281 1.00 81.75 102 GLY A C 1
ATOM 809 O O . GLY A 1 102 ? 3.591 16.926 -8.694 1.00 81.75 102 GLY A O 1
ATOM 810 N N . ILE A 1 103 ? 2.152 17.117 -6.984 1.00 85.56 103 ILE A N 1
ATOM 811 C CA . ILE A 1 103 ? 3.156 17.240 -5.928 1.00 85.56 103 ILE A CA 1
ATOM 812 C C . ILE A 1 103 ? 3.328 15.887 -5.234 1.00 85.56 103 ILE A C 1
ATOM 814 O O . ILE A 1 103 ? 2.361 15.231 -4.832 1.00 85.56 103 ILE A O 1
ATOM 818 N N . GLN A 1 104 ? 4.583 15.461 -5.084 1.00 86.44 104 GLN A N 1
ATOM 819 C CA . GLN A 1 104 ? 4.935 14.305 -4.269 1.00 86.44 104 GLN A CA 1
ATOM 820 C C . GLN A 1 104 ? 4.850 14.694 -2.793 1.00 86.44 104 GLN A C 1
ATOM 822 O O . GLN A 1 104 ? 5.642 15.498 -2.311 1.00 86.44 104 GLN A O 1
ATOM 827 N N . LEU A 1 105 ? 3.882 14.112 -2.086 1.00 89.69 105 LEU A N 1
ATOM 828 C CA . LEU A 1 105 ? 3.765 14.262 -0.640 1.00 89.69 105 LEU A CA 1
ATOM 829 C C . LEU A 1 105 ? 4.858 13.449 0.072 1.00 89.69 105 LEU A C 1
ATOM 831 O O . LEU A 1 105 ? 5.451 12.538 -0.514 1.00 89.69 105 LEU A O 1
ATOM 835 N N . GLU A 1 106 ? 5.088 13.759 1.345 1.00 91.06 106 GLU A N 1
ATOM 836 C CA . GLU A 1 106 ? 6.054 13.084 2.217 1.00 91.06 106 GLU A CA 1
ATOM 837 C C . GLU A 1 106 ? 5.367 12.752 3.543 1.00 91.06 106 GLU A C 1
ATOM 839 O O . GLU A 1 106 ? 4.583 13.557 4.055 1.00 91.06 106 GLU A O 1
ATOM 844 N N . TYR A 1 107 ? 5.646 11.578 4.109 1.00 90.56 107 TYR A N 1
ATOM 845 C CA . TYR A 1 107 ? 5.246 11.309 5.485 1.00 90.56 107 TYR A CA 1
ATOM 846 C C . TYR A 1 107 ? 6.133 12.058 6.477 1.00 90.56 107 TYR A C 1
ATOM 848 O O . TYR A 1 107 ? 7.330 12.241 6.257 1.00 90.56 107 TYR A O 1
ATOM 856 N N . SER A 1 108 ? 5.527 12.475 7.587 1.00 87.75 108 SER A N 1
ATOM 857 C CA . SER A 1 108 ? 6.231 13.104 8.695 1.00 87.75 108 SER A CA 1
ATOM 858 C C . SER A 1 108 ? 6.502 12.083 9.801 1.00 87.75 108 SER A C 1
ATOM 860 O O . SER A 1 108 ? 5.601 11.307 10.125 1.00 87.75 108 SER A O 1
ATOM 862 N N . PRO A 1 109 ? 7.672 12.138 10.461 1.00 86.12 109 PRO A N 1
ATOM 863 C CA . PRO A 1 109 ? 7.933 11.371 11.677 1.00 86.12 109 PRO A CA 1
ATOM 864 C C . PRO A 1 109 ? 7.025 11.716 12.864 1.00 86.12 109 PRO A C 1
ATOM 866 O O . PRO A 1 109 ? 7.031 11.009 13.866 1.00 86.12 109 PRO A O 1
ATOM 869 N N . LEU A 1 110 ? 6.254 12.806 12.773 1.00 84.88 110 LEU A N 1
ATOM 870 C CA . LEU A 1 110 ? 5.241 13.161 13.770 1.00 84.88 110 LEU A CA 1
ATOM 871 C C . LEU A 1 110 ? 4.049 12.196 13.767 1.00 84.88 110 LEU A C 1
ATOM 873 O O . LEU A 1 110 ? 3.293 12.168 14.732 1.00 84.88 110 LEU A O 1
ATOM 877 N N . PHE A 1 111 ? 3.874 11.408 12.704 1.00 84.88 111 PHE A N 1
ATOM 878 C CA . PHE A 1 111 ? 2.841 10.384 12.657 1.00 84.88 111 PHE A CA 1
ATOM 879 C C . PHE A 1 111 ? 3.255 9.179 13.504 1.00 84.88 111 PHE A C 1
ATOM 881 O O . PHE A 1 111 ? 4.289 8.549 13.271 1.00 84.88 111 PHE A O 1
ATOM 888 N N . GLN A 1 112 ? 2.430 8.855 14.497 1.00 79.88 112 GLN A N 1
ATOM 889 C CA . GLN A 1 112 ? 2.774 7.874 15.525 1.00 79.88 112 GLN A CA 1
ATOM 890 C C . GLN A 1 112 ? 2.747 6.440 14.997 1.00 79.88 112 GLN A C 1
ATOM 892 O O . GLN A 1 112 ? 3.555 5.619 15.425 1.00 79.88 112 GLN A O 1
ATOM 897 N N . PHE A 1 113 ? 1.828 6.132 14.079 1.00 81.31 113 PHE A N 1
ATOM 898 C CA . PHE A 1 113 ? 1.712 4.813 13.465 1.00 81.31 113 PHE A CA 1
ATOM 899 C C . PHE A 1 113 ? 1.025 4.876 12.100 1.00 81.31 113 PHE A C 1
ATOM 901 O O . PHE A 1 113 ? 0.220 5.771 11.818 1.00 81.31 113 PHE A O 1
ATOM 908 N N . LEU A 1 114 ? 1.358 3.896 11.258 1.00 83.81 114 LEU A N 1
ATOM 909 C CA . LEU A 1 114 ? 0.795 3.713 9.925 1.00 83.81 114 LEU A CA 1
ATOM 910 C C . LEU A 1 114 ? 0.146 2.334 9.846 1.00 83.81 114 LEU A C 1
ATOM 912 O O . LEU A 1 114 ? 0.825 1.310 9.842 1.00 83.81 114 LEU A O 1
ATOM 916 N N . LEU A 1 115 ? -1.181 2.305 9.795 1.00 84.81 115 LEU A N 1
ATOM 917 C CA . LEU A 1 115 ? -1.944 1.067 9.715 1.00 84.81 115 LEU A CA 1
ATOM 918 C C . LEU A 1 115 ? -2.352 0.818 8.268 1.00 84.81 115 LEU A C 1
ATOM 920 O O . LEU A 1 115 ? -3.156 1.567 7.726 1.00 84.81 115 LEU A O 1
ATOM 924 N N . GLY A 1 116 ? -1.821 -0.235 7.656 1.00 84.88 116 GLY A N 1
ATOM 925 C CA . GLY A 1 116 ? -2.249 -0.696 6.339 1.00 84.88 116 GLY A CA 1
ATOM 926 C C . GLY A 1 116 ? -3.132 -1.933 6.455 1.00 84.88 116 GLY A C 1
ATOM 927 O O . GLY A 1 116 ? -2.760 -2.876 7.148 1.00 84.88 116 GLY A O 1
ATOM 928 N N . TYR A 1 117 ? -4.256 -1.967 5.745 1.00 86.12 117 TYR A N 1
ATOM 929 C CA . TYR A 1 117 ? -4.974 -3.212 5.476 1.00 86.12 117 TYR A CA 1
ATOM 930 C C . TYR A 1 117 ? -5.202 -3.385 3.977 1.00 86.12 117 TYR A C 1
ATOM 932 O O . TYR A 1 117 ? -5.356 -2.415 3.232 1.00 86.12 117 TYR A O 1
ATOM 940 N N . LEU A 1 118 ? -5.155 -4.642 3.545 1.00 87.75 118 LEU A N 1
ATOM 941 C CA . LEU A 1 118 ? -5.298 -5.030 2.151 1.00 87.75 118 LEU A CA 1
ATOM 942 C C . LEU A 1 118 ? -6.737 -5.477 1.906 1.00 87.75 118 LEU A C 1
ATOM 944 O O . LEU A 1 118 ? -7.211 -6.406 2.557 1.00 87.75 118 LEU A O 1
ATOM 948 N N . ASP A 1 119 ? -7.397 -4.824 0.965 1.00 87.75 119 ASP A N 1
ATOM 949 C CA . ASP A 1 119 ? -8.712 -5.186 0.463 1.00 87.75 119 ASP A CA 1
ATOM 950 C C . ASP A 1 119 ? -8.547 -5.793 -0.937 1.00 87.75 119 ASP A C 1
ATOM 952 O O . ASP A 1 119 ? -7.939 -5.197 -1.830 1.00 87.75 119 ASP A O 1
ATOM 956 N N . VAL A 1 120 ? -8.998 -7.034 -1.100 1.00 85.38 120 VAL A N 1
ATOM 957 C CA . VAL A 1 120 ? -8.776 -7.845 -2.301 1.00 85.38 120 VAL A CA 1
ATOM 958 C C . VAL A 1 120 ? -10.135 -8.138 -2.916 1.00 85.38 120 VAL A C 1
ATOM 960 O O . VAL A 1 120 ? -10.915 -8.903 -2.348 1.00 85.38 120 VAL A O 1
ATOM 963 N N . ASP A 1 121 ? -10.403 -7.550 -4.082 1.00 83.62 121 ASP A N 1
ATOM 964 C CA . ASP A 1 121 ? -11.682 -7.697 -4.772 1.00 83.62 121 ASP A CA 1
ATOM 965 C C . ASP A 1 121 ? -11.596 -8.763 -5.873 1.00 83.62 121 ASP A C 1
ATOM 967 O O . ASP A 1 121 ? -10.689 -8.769 -6.718 1.00 83.62 121 ASP A O 1
ATOM 971 N N . PHE A 1 122 ? -12.577 -9.660 -5.882 1.00 80.19 122 PHE A N 1
ATOM 972 C CA . PHE A 1 122 ? -12.701 -10.748 -6.847 1.00 80.19 122 PHE A CA 1
ATOM 973 C C . PHE A 1 122 ? -13.993 -10.584 -7.633 1.00 80.19 122 PHE A C 1
ATOM 975 O O . PHE A 1 122 ? -15.057 -10.324 -7.075 1.00 80.19 122 PHE A O 1
ATOM 982 N N . GLU A 1 123 ? -13.927 -10.804 -8.940 1.00 78.69 123 GLU A N 1
ATOM 983 C CA . GLU A 1 123 ? -15.127 -10.765 -9.762 1.00 78.69 123 GLU A CA 1
ATOM 984 C C . GLU A 1 123 ? -15.957 -12.039 -9.582 1.00 78.69 123 GLU A C 1
ATOM 986 O O . GLU A 1 123 ? -15.445 -13.158 -9.636 1.00 78.69 123 GLU A O 1
ATOM 991 N N . PHE A 1 124 ? -17.267 -11.877 -9.406 1.00 72.38 124 PHE A N 1
ATOM 992 C CA . PHE A 1 124 ? -18.183 -13.006 -9.341 1.00 72.38 124 PHE A CA 1
ATOM 993 C C . PHE A 1 124 ? -18.375 -13.632 -10.728 1.00 72.38 124 PHE A C 1
ATOM 995 O O . PHE A 1 124 ? -18.764 -12.949 -11.674 1.00 72.38 124 PHE A O 1
ATOM 1002 N N . THR A 1 125 ? -18.159 -14.944 -10.840 1.00 66.25 125 THR A N 1
ATOM 1003 C CA . THR A 1 125 ? -18.446 -15.715 -12.059 1.00 66.25 125 THR A CA 1
ATOM 1004 C C . THR A 1 125 ? -19.514 -16.769 -11.741 1.00 66.25 125 THR A C 1
ATOM 1006 O O . THR A 1 125 ? -19.377 -17.485 -10.759 1.00 66.25 125 THR A O 1
ATOM 1009 N N . PRO A 1 126 ? -20.581 -16.934 -12.540 1.00 63.53 126 PRO A N 1
ATOM 1010 C CA . PRO A 1 126 ? -21.639 -17.911 -12.244 1.00 63.53 126 PRO A CA 1
ATOM 1011 C C . PRO A 1 126 ? -21.161 -19.378 -12.253 1.00 63.53 126 PRO A C 1
ATOM 1013 O O . PRO A 1 126 ? -21.845 -20.251 -11.724 1.00 63.53 126 PRO A O 1
ATOM 1016 N N . GLU A 1 127 ? -19.994 -19.655 -12.841 1.00 62.44 127 GLU A N 1
ATOM 1017 C CA . GLU A 1 127 ? -19.355 -20.977 -12.880 1.00 62.44 127 GLU A CA 1
ATOM 1018 C C . GLU A 1 127 ? -18.571 -21.319 -11.599 1.00 62.44 127 GLU A C 1
ATOM 1020 O O . GLU A 1 127 ? -18.233 -22.485 -11.367 1.00 62.44 127 GLU A O 1
ATOM 1025 N N . THR A 1 128 ? -18.273 -20.332 -10.749 1.00 58.03 128 THR A N 1
ATOM 1026 C CA . THR A 1 128 ? -17.545 -20.555 -9.499 1.00 58.03 128 THR A CA 1
ATOM 1027 C C . THR A 1 128 ? -18.513 -20.887 -8.366 1.00 58.03 128 THR A C 1
ATOM 1029 O O . THR A 1 128 ? -19.603 -20.333 -8.224 1.00 58.03 128 THR A O 1
ATOM 1032 N N . LYS A 1 129 ? -18.138 -21.882 -7.554 1.00 56.38 129 LYS A N 1
ATOM 1033 C CA . LYS A 1 129 ? -18.946 -22.318 -6.408 1.00 56.38 129 LYS A CA 1
ATOM 1034 C C . LYS A 1 129 ? -19.007 -21.203 -5.354 1.00 56.38 129 LYS A C 1
ATOM 1036 O O . LYS A 1 129 ? -18.031 -20.465 -5.224 1.00 56.38 129 LYS A O 1
ATOM 1041 N N . PRO A 1 130 ? -20.095 -21.115 -4.561 1.00 55.16 130 PRO A N 1
ATOM 1042 C CA . PRO A 1 130 ? -20.139 -20.216 -3.414 1.00 55.16 130 PRO A CA 1
ATOM 1043 C C . PRO A 1 130 ? -18.909 -20.448 -2.531 1.00 55.16 130 PRO A C 1
ATOM 1045 O O . PRO A 1 130 ? -18.561 -21.594 -2.237 1.00 55.16 130 PRO A O 1
ATOM 1048 N N . VAL A 1 131 ? -18.249 -19.345 -2.175 1.00 57.34 131 VAL A N 1
ATOM 1049 C CA . VAL A 1 131 ? -16.982 -19.301 -1.436 1.00 57.34 131 VAL A CA 1
ATOM 1050 C C . VAL A 1 131 ? -17.077 -20.200 -0.201 1.00 57.34 131 VAL A C 1
ATOM 1052 O O . VAL A 1 131 ? -17.983 -20.039 0.621 1.00 57.34 131 VAL A O 1
ATOM 1055 N N . GLU A 1 132 ? -16.167 -21.175 -0.068 1.00 58.44 132 GLU A N 1
ATOM 1056 C CA . GLU A 1 132 ? -15.988 -21.870 1.211 1.00 58.44 132 GLU A CA 1
ATOM 1057 C C . GLU A 1 132 ? -15.661 -20.807 2.268 1.00 58.44 132 GLU A C 1
ATOM 1059 O O . GLU A 1 132 ? -14.835 -19.939 2.014 1.00 58.44 132 GLU A O 1
ATOM 1064 N N . LYS A 1 133 ? -16.321 -20.851 3.435 1.00 59.62 133 LYS A N 1
ATOM 1065 C CA . LYS A 1 133 ? -16.343 -19.757 4.434 1.00 59.62 133 LYS A CA 1
ATOM 1066 C C . LYS A 1 133 ? -14.973 -19.156 4.798 1.00 59.62 133 LYS A C 1
ATOM 1068 O O . LYS A 1 133 ? -14.930 -18.007 5.219 1.00 59.62 133 LYS A O 1
ATOM 1073 N N . SER A 1 134 ? -13.877 -19.889 4.612 1.00 67.69 134 SER A N 1
ATOM 1074 C CA . SER A 1 134 ? -12.519 -19.376 4.762 1.00 67.69 134 SER A CA 1
ATOM 1075 C C . SER A 1 134 ? -11.611 -19.859 3.627 1.00 67.69 134 SER A C 1
ATOM 1077 O O . SER A 1 134 ? -11.305 -21.046 3.508 1.00 67.69 134 SER A O 1
ATOM 1079 N N . VAL A 1 135 ? -11.148 -18.925 2.790 1.00 76.81 135 VAL A N 1
ATOM 1080 C CA . VAL A 1 135 ? -10.107 -19.189 1.784 1.00 76.81 135 VAL A CA 1
ATOM 1081 C C . VAL A 1 135 ? -8.758 -18.807 2.375 1.00 76.81 135 VAL A C 1
ATOM 1083 O O . VAL A 1 135 ? -8.602 -17.717 2.923 1.00 76.81 135 VAL A O 1
ATOM 1086 N N . LEU A 1 136 ? -7.780 -19.709 2.277 1.00 83.00 136 LEU A N 1
ATOM 1087 C CA . LEU A 1 136 ? -6.405 -19.433 2.678 1.00 83.00 136 LEU A CA 1
ATOM 1088 C C . LEU A 1 136 ? -5.700 -18.653 1.565 1.00 83.00 136 LEU A C 1
ATOM 1090 O O . LEU A 1 136 ? -5.568 -19.149 0.447 1.00 83.00 136 LEU A O 1
ATOM 1094 N N . MET A 1 137 ? -5.217 -17.460 1.886 1.00 84.69 137 MET A N 1
ATOM 1095 C CA . MET A 1 137 ? -4.412 -16.626 1.004 1.00 84.69 137 MET A CA 1
ATOM 1096 C C . MET A 1 137 ? -2.966 -16.591 1.490 1.00 84.69 137 MET A C 1
ATOM 1098 O O . MET A 1 137 ? -2.711 -16.456 2.687 1.00 84.69 137 MET A O 1
ATOM 1102 N N . GLU A 1 138 ? -2.016 -16.718 0.567 1.00 88.75 138 GLU A N 1
ATOM 1103 C CA . GLU A 1 138 ? -0.584 -16.555 0.839 1.00 88.75 138 GLU A CA 1
ATOM 1104 C C . GLU A 1 138 ? -0.047 -15.373 0.031 1.00 88.75 138 GLU A C 1
ATOM 1106 O O . GLU A 1 138 ? -0.153 -15.344 -1.196 1.00 88.75 138 GLU A O 1
ATOM 1111 N N . PHE A 1 139 ? 0.544 -14.410 0.730 1.00 90.06 139 PHE A N 1
ATOM 1112 C CA . PHE A 1 139 ? 1.141 -13.213 0.159 1.00 90.06 139 PHE A CA 1
ATOM 1113 C C . PHE A 1 139 ? 2.650 -13.244 0.379 1.00 90.06 139 PHE A C 1
ATOM 1115 O O . PHE A 1 139 ? 3.118 -13.477 1.490 1.00 90.06 139 PHE A O 1
ATOM 1122 N N . GLU A 1 140 ? 3.417 -12.966 -0.666 1.00 92.19 140 GLU A N 1
ATOM 1123 C CA . GLU A 1 140 ? 4.843 -12.662 -0.574 1.00 92.19 140 GLU A CA 1
ATOM 1124 C C . GLU A 1 140 ? 4.986 -11.133 -0.580 1.00 92.19 140 GLU A C 1
ATOM 1126 O O . GLU A 1 140 ? 4.864 -10.490 -1.624 1.00 92.19 140 GLU A O 1
ATOM 1131 N N . VAL A 1 141 ? 5.188 -10.544 0.599 1.00 92.00 141 VAL A N 1
ATOM 1132 C CA . VAL A 1 141 ? 5.218 -9.090 0.806 1.00 92.00 141 VAL A CA 1
ATOM 1133 C C . VAL A 1 141 ? 6.646 -8.627 1.040 1.00 92.00 141 VAL A C 1
ATOM 1135 O O . VAL A 1 141 ? 7.366 -9.198 1.854 1.00 92.00 141 VAL A O 1
ATOM 1138 N N . ARG A 1 142 ? 7.054 -7.564 0.352 1.00 92.81 142 ARG A N 1
ATOM 1139 C CA . ARG A 1 142 ? 8.341 -6.893 0.539 1.00 92.81 142 ARG A CA 1
ATOM 1140 C C . ARG A 1 142 ? 8.109 -5.401 0.700 1.00 92.81 142 ARG A C 1
ATOM 1142 O O . ARG A 1 142 ? 7.402 -4.803 -0.114 1.00 92.81 142 ARG A O 1
ATOM 1149 N N . MET A 1 143 ? 8.737 -4.798 1.705 1.00 92.50 143 MET A N 1
ATOM 1150 C CA . MET A 1 143 ? 8.621 -3.364 1.952 1.00 92.50 143 MET A CA 1
ATOM 1151 C C . MET A 1 143 ? 9.982 -2.688 1.847 1.00 92.50 143 MET A C 1
ATOM 1153 O O . MET A 1 143 ? 10.962 -3.122 2.452 1.00 92.50 143 MET A O 1
ATOM 1157 N N . GLY A 1 144 ? 10.030 -1.613 1.073 1.00 93.81 144 GLY A N 1
ATOM 1158 C CA . GLY A 1 144 ? 11.176 -0.729 0.964 1.00 93.81 144 GLY A CA 1
ATOM 1159 C C . GLY A 1 144 ? 10.857 0.662 1.491 1.00 93.81 144 GLY A C 1
ATOM 1160 O O . GLY A 1 144 ? 9.696 1.069 1.557 1.00 93.81 144 GLY A O 1
ATOM 1161 N N . TYR A 1 145 ? 11.901 1.399 1.834 1.00 93.81 145 TYR A N 1
ATOM 1162 C CA . TYR A 1 145 ? 11.825 2.798 2.218 1.00 93.81 145 TYR A CA 1
ATOM 1163 C C . TYR A 1 145 ? 12.804 3.631 1.397 1.00 93.81 145 TYR A C 1
ATOM 1165 O O . TYR A 1 145 ? 13.713 3.106 0.743 1.00 93.81 145 TYR A O 1
ATOM 1173 N N . ARG A 1 146 ? 12.598 4.944 1.420 1.00 93.44 146 ARG A N 1
ATOM 1174 C CA . ARG A 1 146 ? 13.516 5.909 0.823 1.00 93.44 146 ARG A CA 1
ATOM 1175 C C . ARG A 1 146 ? 13.547 7.178 1.666 1.00 93.44 146 ARG A C 1
ATOM 1177 O O . ARG A 1 146 ? 12.509 7.617 2.163 1.00 93.44 146 ARG A O 1
ATOM 1184 N N . GLU A 1 147 ? 14.729 7.758 1.823 1.00 93.06 147 GLU A N 1
ATOM 1185 C CA . GLU A 1 147 ? 14.914 9.043 2.495 1.00 93.06 147 GLU A CA 1
ATOM 1186 C C . GLU A 1 147 ? 14.671 10.211 1.531 1.00 93.06 147 GLU A C 1
ATOM 1188 O O . GLU A 1 147 ? 14.490 10.035 0.324 1.00 93.06 147 GLU A O 1
ATOM 1193 N N . LYS A 1 148 ? 14.634 11.432 2.066 1.00 88.75 148 LYS A N 1
ATOM 1194 C CA . LYS A 1 148 ? 14.369 12.630 1.264 1.00 88.75 148 LYS A CA 1
ATOM 1195 C C . LYS A 1 148 ? 15.454 12.888 0.219 1.00 88.75 148 LYS A C 1
ATOM 1197 O O . LYS A 1 148 ? 15.129 13.183 -0.929 1.00 88.75 148 LYS A O 1
ATOM 1202 N N . ASP A 1 149 ? 16.707 12.704 0.617 1.00 89.94 149 ASP A N 1
ATOM 1203 C CA . ASP A 1 149 ? 17.884 12.992 -0.208 1.00 89.94 149 ASP A CA 1
ATOM 1204 C C . ASP A 1 149 ? 18.266 11.831 -1.140 1.00 89.94 149 ASP A C 1
ATOM 1206 O O . ASP A 1 149 ? 19.101 11.983 -2.033 1.00 89.94 149 ASP A O 1
ATOM 1210 N N . ASP A 1 150 ? 17.642 10.663 -0.964 1.00 90.62 150 ASP A N 1
ATOM 1211 C CA . ASP A 1 150 ? 17.914 9.492 -1.789 1.00 90.62 150 ASP A CA 1
ATOM 1212 C C . ASP A 1 150 ? 17.371 9.684 -3.221 1.00 90.62 150 ASP A C 1
ATOM 1214 O O . ASP A 1 150 ? 16.216 10.105 -3.404 1.00 90.62 150 ASP A O 1
ATOM 1218 N N . PRO A 1 151 ? 18.127 9.261 -4.256 1.00 88.81 151 PRO A N 1
ATOM 1219 C CA . PRO A 1 151 ? 17.649 9.250 -5.632 1.00 88.81 151 PRO A CA 1
ATOM 1220 C C . PRO A 1 151 ? 16.334 8.463 -5.775 1.00 88.81 151 PRO A C 1
ATOM 1222 O O . PRO A 1 151 ? 16.173 7.430 -5.121 1.00 88.81 151 PRO A O 1
ATOM 1225 N N . PRO A 1 152 ? 15.420 8.835 -6.694 1.00 83.88 152 PRO A N 1
ATOM 1226 C CA . PRO A 1 152 ? 14.097 8.202 -6.807 1.00 83.88 152 PRO A CA 1
ATOM 1227 C C . PRO A 1 152 ? 14.099 6.684 -7.065 1.00 83.88 152 PRO A C 1
ATOM 1229 O O . PRO A 1 152 ? 13.085 6.018 -6.869 1.00 83.88 152 PRO A O 1
ATOM 1232 N N . GLN A 1 153 ? 15.225 6.141 -7.533 1.00 85.62 153 GLN A N 1
ATOM 1233 C CA . GLN A 1 153 ? 15.402 4.725 -7.864 1.00 85.62 153 GLN A CA 1
ATOM 1234 C C . GLN A 1 153 ? 16.031 3.913 -6.717 1.00 85.62 153 GLN A C 1
ATOM 1236 O O . GLN A 1 153 ? 16.023 2.684 -6.756 1.00 85.62 153 GLN A O 1
ATOM 1241 N N . SER A 1 154 ? 16.583 4.590 -5.707 1.00 90.44 154 SER A N 1
ATOM 1242 C CA . SER A 1 154 ? 17.393 3.997 -4.642 1.00 90.44 154 SER A CA 1
ATOM 1243 C C . SER A 1 154 ? 16.527 3.549 -3.464 1.00 90.44 154 SER A C 1
ATOM 1245 O O . SER A 1 154 ? 16.557 4.141 -2.387 1.00 90.44 154 SER A O 1
ATOM 1247 N N . TRP A 1 155 ? 15.731 2.502 -3.675 1.00 92.62 155 TRP A N 1
ATOM 1248 C CA . TRP A 1 155 ? 14.915 1.905 -2.617 1.00 92.62 155 TRP A CA 1
ATOM 1249 C C . TRP A 1 155 ? 15.759 1.013 -1.704 1.00 92.62 155 TRP A C 1
ATOM 1251 O O . TRP A 1 155 ? 16.423 0.079 -2.165 1.00 92.62 155 TRP A O 1
ATOM 1261 N N . LYS A 1 156 ? 15.702 1.291 -0.402 1.00 94.12 156 LYS A N 1
ATOM 1262 C CA . LYS A 1 156 ? 16.361 0.519 0.655 1.00 94.12 156 LYS A CA 1
ATOM 1263 C C . LYS A 1 156 ? 15.369 -0.482 1.238 1.00 94.12 156 LYS A C 1
ATOM 1265 O O . LYS A 1 156 ? 14.172 -0.213 1.299 1.00 94.12 156 LYS A O 1
ATOM 1270 N N . GLU A 1 157 ? 15.844 -1.656 1.634 1.00 93.81 157 GLU A N 1
ATOM 1271 C CA . GLU A 1 157 ? 14.980 -2.692 2.204 1.00 93.81 157 GLU A CA 1
ATOM 1272 C C . GLU A 1 157 ? 14.619 -2.356 3.653 1.00 93.81 157 GLU A C 1
ATOM 1274 O O . GLU A 1 157 ? 15.508 -2.140 4.470 1.00 93.81 157 GLU A O 1
ATOM 1279 N N . LEU A 1 158 ? 13.317 -2.303 3.955 1.00 91.25 158 LEU A N 1
ATOM 1280 C CA . LEU A 1 158 ? 12.813 -2.172 5.324 1.00 91.25 158 LEU A CA 1
ATOM 1281 C C . LEU A 1 158 ? 12.443 -3.538 5.892 1.00 91.25 158 LEU A C 1
ATOM 1283 O O . LEU A 1 158 ? 12.838 -3.895 6.996 1.00 91.25 158 LEU A O 1
ATOM 1287 N N . LEU A 1 159 ? 11.667 -4.292 5.112 1.00 88.38 159 LEU A N 1
ATOM 1288 C CA . LEU A 1 159 ? 11.269 -5.653 5.427 1.00 88.38 159 LEU A CA 1
ATOM 1289 C C . LEU A 1 159 ? 11.657 -6.555 4.253 1.00 88.38 159 LEU A C 1
ATOM 1291 O O . LEU A 1 159 ? 11.259 -6.263 3.113 1.00 88.38 159 LEU A O 1
ATOM 1295 N N . PRO A 1 160 ? 12.395 -7.651 4.514 1.00 89.19 160 PRO A N 1
ATOM 1296 C CA . PRO A 1 160 ? 12.674 -8.651 3.496 1.00 89.19 160 PRO A CA 1
ATOM 1297 C C . PRO A 1 160 ? 11.370 -9.313 3.041 1.00 89.19 160 PRO A C 1
ATOM 1299 O O . PRO A 1 160 ? 10.304 -9.092 3.616 1.00 89.19 160 PRO A O 1
ATOM 1302 N N . VAL A 1 161 ? 11.446 -10.143 2.000 1.00 89.31 161 VAL A N 1
ATOM 1303 C CA . VAL A 1 161 ? 10.276 -10.884 1.512 1.00 89.31 161 VAL A CA 1
ATOM 1304 C C . VAL A 1 161 ? 9.732 -11.782 2.628 1.00 89.31 161 VAL A C 1
ATOM 1306 O O . VAL A 1 161 ? 10.372 -12.760 3.013 1.00 89.31 161 VAL A O 1
ATOM 1309 N N . GLN A 1 162 ? 8.538 -11.464 3.121 1.00 88.62 162 GLN A N 1
ATOM 1310 C CA . GLN A 1 162 ? 7.817 -12.251 4.114 1.00 88.62 162 GLN A CA 1
ATOM 1311 C C . GLN A 1 162 ? 6.658 -12.995 3.458 1.00 88.62 162 GLN A C 1
ATOM 1313 O O . GLN A 1 162 ? 5.940 -12.441 2.627 1.00 88.62 162 GLN A O 1
ATOM 1318 N N . ARG A 1 163 ? 6.471 -14.260 3.844 1.00 89.62 163 ARG A N 1
ATOM 1319 C CA . ARG A 1 163 ? 5.326 -15.076 3.428 1.00 89.62 163 ARG A CA 1
ATOM 1320 C C . ARG A 1 163 ? 4.247 -14.985 4.489 1.00 89.62 163 ARG A C 1
ATOM 1322 O O . ARG A 1 163 ? 4.351 -15.622 5.534 1.00 89.62 163 ARG A O 1
ATOM 1329 N N . ILE A 1 164 ? 3.224 -14.194 4.214 1.00 87.38 164 ILE A N 1
ATOM 1330 C CA . ILE A 1 164 ? 2.120 -13.950 5.132 1.00 87.38 164 ILE A CA 1
ATOM 1331 C C . ILE A 1 164 ? 0.939 -14.798 4.681 1.00 87.38 164 ILE A C 1
ATOM 1333 O O . ILE A 1 164 ? 0.483 -14.693 3.543 1.00 87.38 164 ILE A O 1
ATOM 1337 N N . ARG A 1 165 ? 0.434 -15.643 5.579 1.00 86.25 165 ARG A N 1
ATOM 1338 C CA . ARG A 1 165 ? -0.777 -16.431 5.347 1.00 86.25 165 ARG A CA 1
ATOM 1339 C C . ARG A 1 165 ? -1.930 -15.813 6.111 1.00 86.25 165 ARG A C 1
ATOM 1341 O O . ARG A 1 165 ? -1.832 -15.644 7.321 1.00 86.25 165 ARG A O 1
ATOM 1348 N N . ARG A 1 166 ? -3.008 -15.481 5.411 1.00 81.69 166 ARG A N 1
ATOM 1349 C CA . ARG A 1 166 ? -4.232 -14.935 6.004 1.00 81.69 166 ARG A CA 1
ATOM 1350 C C . ARG A 1 166 ? -5.427 -15.691 5.460 1.00 81.69 166 ARG A C 1
ATOM 1352 O O . ARG A 1 166 ? -5.420 -16.130 4.314 1.00 81.69 166 ARG A O 1
ATOM 1359 N N . THR A 1 167 ? -6.441 -15.874 6.284 1.00 78.38 167 THR A N 1
ATOM 1360 C CA . THR A 1 167 ? -7.748 -16.309 5.802 1.00 78.38 167 THR A CA 1
ATOM 1361 C C . THR A 1 167 ? -8.530 -15.090 5.313 1.00 78.38 167 THR A C 1
ATOM 1363 O O . THR A 1 167 ? -8.189 -13.952 5.627 1.00 78.38 167 THR A O 1
ATOM 1366 N N . THR A 1 168 ? -9.599 -15.310 4.552 1.00 66.25 168 THR A N 1
ATOM 1367 C CA . THR A 1 168 ? -10.573 -14.256 4.202 1.00 66.25 168 THR A CA 1
ATOM 1368 C C . THR A 1 168 ? -11.313 -13.677 5.414 1.00 66.25 168 THR A C 1
ATOM 1370 O O . THR A 1 168 ? -12.035 -12.695 5.283 1.00 66.25 168 THR A O 1
ATOM 1373 N N . GLU A 1 169 ? -11.150 -14.274 6.596 1.00 67.38 169 GLU A N 1
ATOM 1374 C CA . GLU A 1 169 ? -11.615 -13.708 7.856 1.00 67.38 169 GLU A CA 1
ATOM 1375 C C . GLU A 1 169 ? -10.573 -12.696 8.353 1.00 67.38 169 GLU A C 1
ATOM 1377 O O . GLU A 1 169 ? -9.448 -13.059 8.699 1.00 67.38 169 GLU A O 1
ATOM 1382 N N . CYS A 1 170 ? -10.938 -11.411 8.359 1.00 52.25 170 CYS A N 1
ATOM 1383 C CA . CYS A 1 170 ? -10.055 -10.329 8.787 1.00 52.25 170 CYS A CA 1
ATOM 1384 C C . CYS A 1 170 ? -9.620 -10.507 10.248 1.00 52.25 170 CYS A C 1
ATOM 1386 O O . CYS A 1 170 ? -10.392 -10.258 11.173 1.00 52.25 170 CYS A O 1
ATOM 1388 N N . GLN A 1 171 ? -8.356 -10.871 10.452 1.00 54.03 171 GLN A N 1
ATOM 1389 C CA . GLN A 1 171 ? -7.675 -10.757 11.738 1.00 54.03 171 GLN A CA 1
ATOM 1390 C C . GLN A 1 171 ? -6.582 -9.694 11.616 1.00 54.03 171 GLN A C 1
ATOM 1392 O O . GLN A 1 171 ? -5.624 -9.851 10.853 1.00 54.03 171 GLN A O 1
ATOM 1397 N N . ILE A 1 172 ? -6.768 -8.586 12.338 1.00 52.81 172 ILE A N 1
ATOM 1398 C CA . ILE A 1 172 ? -5.790 -7.501 12.448 1.00 52.81 172 ILE A CA 1
ATOM 1399 C C . ILE A 1 172 ? -4.700 -7.998 13.391 1.00 52.81 172 ILE A C 1
ATOM 1401 O O . ILE A 1 172 ? -4.956 -8.135 14.581 1.00 52.81 172 ILE A O 1
ATOM 1405 N N . ASP A 1 173 ? -3.515 -8.293 12.866 1.00 50.47 173 ASP A N 1
ATOM 1406 C CA . ASP A 1 173 ? -2.449 -8.907 13.676 1.00 50.47 173 ASP A CA 1
ATOM 1407 C C . ASP A 1 173 ? -1.113 -8.155 13.563 1.00 50.47 173 ASP A C 1
ATOM 1409 O O . ASP A 1 173 ? -0.195 -8.406 14.333 1.00 50.47 173 ASP A O 1
ATOM 1413 N N . GLU A 1 174 ? -0.985 -7.194 12.637 1.00 54.72 174 GLU A N 1
ATOM 1414 C CA . GLU A 1 174 ? 0.276 -6.477 12.420 1.00 54.72 174 GLU A CA 1
ATOM 1415 C C . GLU A 1 174 ? 0.049 -4.976 12.203 1.00 54.72 174 GLU A C 1
ATOM 1417 O O . GLU A 1 174 ? -0.432 -4.526 11.163 1.00 54.72 174 G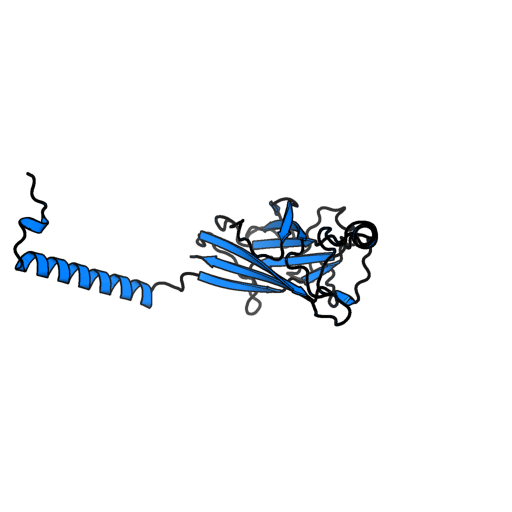LU A O 1
ATOM 1422 N N . THR A 1 175 ? 0.418 -4.188 13.212 1.00 55.59 175 THR A N 1
ATOM 1423 C CA . THR A 1 175 ? 0.559 -2.733 13.122 1.00 55.59 175 THR A CA 1
ATOM 1424 C C . THR A 1 175 ? 2.004 -2.412 12.760 1.00 55.59 175 THR A C 1
ATOM 1426 O O . THR A 1 175 ? 2.913 -2.794 13.504 1.00 55.59 175 THR A O 1
ATOM 1429 N N . LEU A 1 176 ? 2.247 -1.679 11.669 1.00 56.47 176 LEU A N 1
ATOM 1430 C CA . LEU A 1 176 ? 3.543 -1.017 11.531 1.00 56.47 176 LEU A CA 1
ATOM 1431 C C . LEU A 1 176 ? 3.672 -0.007 12.678 1.00 56.47 176 LEU A C 1
ATOM 1433 O O . LEU A 1 176 ? 2.725 0.722 12.978 1.00 56.47 176 LEU A O 1
ATOM 1437 N N . GLY A 1 177 ? 4.831 -0.016 13.339 1.00 65.12 177 GLY A N 1
ATOM 1438 C CA . GLY A 1 177 ? 5.163 0.920 14.411 1.00 65.12 177 GLY A CA 1
ATOM 1439 C C . GLY A 1 177 ? 5.323 2.359 13.905 1.00 65.12 177 GLY A C 1
ATOM 1440 O O . GLY A 1 177 ? 4.625 2.806 12.996 1.00 65.12 177 GLY A O 1
ATOM 1441 N N . SER A 1 178 ? 6.259 3.103 14.492 1.00 70.69 178 SER A N 1
ATOM 1442 C CA . SER A 1 178 ? 6.451 4.516 14.158 1.00 70.69 178 SER A CA 1
ATOM 1443 C C . SER A 1 178 ? 6.814 4.758 12.692 1.00 70.69 178 SER A C 1
ATOM 1445 O O . SER A 1 178 ? 7.563 4.000 12.069 1.00 70.69 178 SER A O 1
ATOM 1447 N N . VAL A 1 179 ? 6.296 5.857 12.139 1.00 82.56 179 VAL A N 1
ATOM 1448 C CA . VAL A 1 179 ? 6.622 6.307 10.784 1.00 82.56 179 VAL A CA 1
ATOM 1449 C C . VAL A 1 179 ? 8.000 6.958 10.810 1.00 82.56 179 VAL A C 1
ATOM 1451 O O . VAL A 1 179 ? 8.165 8.067 11.297 1.00 82.56 179 VAL A O 1
ATOM 1454 N N . GLN A 1 180 ? 9.017 6.251 10.326 1.00 86.19 180 GLN A N 1
ATOM 1455 C CA . GLN A 1 180 ? 10.405 6.731 10.358 1.00 86.19 180 GLN A CA 1
ATOM 1456 C C . GLN A 1 180 ? 10.839 7.413 9.060 1.00 86.19 180 GLN A C 1
ATOM 1458 O O . GLN A 1 180 ? 11.723 8.266 9.083 1.00 86.19 180 GLN A O 1
ATOM 1463 N N . TYR A 1 181 ? 10.231 7.047 7.929 1.00 91.56 181 TYR A N 1
ATOM 1464 C CA . TYR A 1 181 ? 10.692 7.454 6.606 1.00 91.56 181 TYR A CA 1
ATOM 1465 C C . TYR A 1 181 ? 9.615 8.231 5.845 1.00 91.56 181 TYR A C 1
ATOM 1467 O O . TYR A 1 181 ? 8.425 7.966 6.012 1.00 91.56 181 TYR A O 1
ATOM 1475 N N . PRO A 1 182 ? 10.005 9.172 4.970 1.00 92.19 182 PRO A N 1
ATOM 1476 C CA . PRO A 1 182 ? 9.047 9.963 4.203 1.00 92.19 182 PRO A CA 1
ATOM 1477 C C . PRO A 1 182 ? 8.368 9.169 3.081 1.00 92.19 182 PRO A C 1
ATOM 1479 O O . PRO A 1 182 ? 7.259 9.521 2.675 1.00 92.19 182 PRO A O 1
ATOM 1482 N N . PHE A 1 183 ? 9.015 8.111 2.577 1.00 93.25 183 PHE A N 1
ATOM 1483 C CA . PHE A 1 183 ? 8.538 7.320 1.444 1.00 93.25 183 PHE A CA 1
ATOM 1484 C C . PHE A 1 183 ? 8.613 5.825 1.728 1.00 93.25 183 PHE A C 1
ATOM 1486 O O . PHE A 1 183 ? 9.635 5.325 2.201 1.00 93.25 183 PHE A O 1
ATOM 1493 N N . TYR A 1 184 ? 7.565 5.112 1.322 1.00 93.19 184 TYR A N 1
ATOM 1494 C CA . TYR A 1 184 ? 7.480 3.659 1.413 1.00 93.19 184 TYR A CA 1
ATOM 1495 C C . TYR A 1 184 ? 7.078 3.054 0.070 1.00 93.19 184 TYR A C 1
ATOM 1497 O O . TYR A 1 184 ? 6.293 3.622 -0.695 1.00 93.19 184 TYR A O 1
ATOM 1505 N N . LEU A 1 185 ? 7.612 1.871 -0.204 1.00 94.00 185 LEU A N 1
ATOM 1506 C CA . LEU A 1 185 ? 7.295 1.059 -1.367 1.00 94.00 185 LEU A CA 1
ATOM 1507 C C . LEU A 1 185 ? 6.860 -0.318 -0.893 1.00 94.00 185 LEU A C 1
ATOM 1509 O O . LEU A 1 185 ? 7.588 -0.976 -0.155 1.00 94.00 185 LEU A O 1
ATOM 1513 N N . LEU A 1 186 ? 5.698 -0.764 -1.348 1.00 93.94 186 LEU A N 1
ATOM 1514 C CA . LEU A 1 186 ? 5.166 -2.078 -1.036 1.00 93.94 186 LEU A CA 1
ATOM 1515 C C . LEU A 1 186 ? 5.045 -2.888 -2.321 1.00 93.94 186 LEU A C 1
ATOM 1517 O O . LEU A 1 186 ? 4.320 -2.491 -3.231 1.00 93.94 186 LEU A O 1
ATOM 1521 N N . ASN A 1 187 ? 5.738 -4.024 -2.364 1.00 94.31 187 ASN A N 1
ATOM 1522 C CA . ASN A 1 187 ? 5.655 -4.993 -3.448 1.00 94.31 187 ASN A CA 1
ATOM 1523 C C . ASN A 1 187 ? 5.028 -6.272 -2.902 1.00 94.31 187 ASN A C 1
ATOM 1525 O O . ASN A 1 187 ? 5.581 -6.894 -1.995 1.00 94.31 187 ASN A O 1
ATOM 1529 N N . ILE A 1 188 ? 3.892 -6.665 -3.465 1.00 93.44 188 ILE A N 1
ATOM 1530 C CA . ILE A 1 188 ? 3.137 -7.849 -3.060 1.00 93.44 188 ILE A CA 1
ATOM 1531 C C . ILE A 1 188 ? 3.073 -8.812 -4.241 1.00 93.44 188 ILE A C 1
ATOM 1533 O O . ILE A 1 188 ? 2.743 -8.417 -5.357 1.00 93.44 188 ILE A O 1
ATOM 1537 N N . ARG A 1 189 ? 3.363 -10.086 -4.001 1.00 91.88 189 ARG A N 1
ATOM 1538 C CA . ARG A 1 189 ? 3.119 -11.178 -4.950 1.00 91.88 189 ARG A CA 1
ATOM 1539 C C . ARG A 1 189 ? 2.110 -12.144 -4.348 1.00 91.88 189 ARG A C 1
ATOM 1541 O O . ARG A 1 189 ? 2.128 -12.390 -3.143 1.00 91.88 189 ARG A O 1
ATOM 1548 N N . ILE A 1 190 ? 1.259 -12.705 -5.196 1.00 89.94 190 ILE A N 1
ATOM 1549 C CA . ILE A 1 190 ? 0.247 -13.693 -4.809 1.00 89.94 190 ILE A CA 1
ATOM 1550 C C . ILE A 1 190 ? 0.528 -14.956 -5.624 1.00 89.94 190 ILE A C 1
ATOM 1552 O O . ILE A 1 190 ? -0.026 -15.115 -6.711 1.00 89.94 190 ILE A O 1
ATOM 1556 N N . PRO A 1 191 ? 1.457 -15.817 -5.173 1.00 88.44 191 PRO A N 1
ATOM 1557 C CA . PRO A 1 191 ? 1.799 -17.018 -5.918 1.00 88.44 191 PRO A CA 1
ATOM 1558 C C . PRO A 1 191 ? 0.632 -18.010 -5.878 1.00 88.44 191 PRO A C 1
ATOM 1560 O O . PRO A 1 191 ? 0.179 -18.395 -4.801 1.00 88.44 191 PRO A O 1
ATOM 1563 N N . ALA A 1 192 ? 0.161 -18.452 -7.038 1.00 82.94 192 ALA A N 1
ATOM 1564 C CA . ALA A 1 192 ? -0.902 -19.443 -7.164 1.00 82.94 192 ALA A CA 1
ATOM 1565 C C . ALA A 1 192 ? -0.394 -20.614 -8.005 1.00 82.94 192 ALA A C 1
ATOM 1567 O O . ALA A 1 192 ? -0.288 -20.512 -9.224 1.00 82.94 192 ALA A O 1
ATOM 1568 N N . ASN A 1 193 ? -0.056 -21.725 -7.350 1.00 80.81 193 ASN A N 1
ATOM 1569 C CA . ASN A 1 193 ? 0.467 -22.899 -8.039 1.00 80.81 193 ASN A CA 1
ATOM 1570 C C . ASN A 1 193 ? -0.674 -23.672 -8.714 1.00 80.81 193 ASN A C 1
ATOM 1572 O O . ASN A 1 193 ? -1.419 -24.410 -8.061 1.00 80.81 193 ASN A O 1
ATOM 1576 N N . GLN A 1 194 ? -0.796 -23.521 -10.032 1.00 75.25 194 GLN A N 1
ATOM 1577 C CA . GLN A 1 194 ? -1.904 -24.097 -10.795 1.00 75.25 194 GLN A CA 1
ATOM 1578 C C . GLN A 1 194 ? -1.952 -25.630 -10.708 1.00 75.25 194 GLN A C 1
ATOM 1580 O O . GLN A 1 194 ? -3.031 -26.205 -10.560 1.00 75.25 194 GLN A O 1
ATOM 1585 N N . SER A 1 195 ? -0.804 -26.314 -10.728 1.00 72.94 195 SER A N 1
ATOM 1586 C CA . SER A 1 195 ? -0.760 -27.782 -10.668 1.00 72.94 195 SER A CA 1
ATOM 1587 C C . SER A 1 195 ? -1.192 -28.329 -9.300 1.00 72.94 195 SER A C 1
ATOM 1589 O O . SER A 1 195 ? -1.872 -29.359 -9.230 1.00 72.94 195 SER A O 1
ATOM 1591 N N . LEU A 1 196 ? -0.891 -27.625 -8.204 1.00 72.00 196 LEU A N 1
ATOM 1592 C CA . LEU A 1 196 ? -1.378 -27.959 -6.861 1.00 72.00 196 LEU A CA 1
ATOM 1593 C C . LEU A 1 196 ? -2.877 -27.685 -6.707 1.00 72.00 196 LEU A C 1
ATOM 1595 O O . LEU A 1 196 ? -3.587 -28.514 -6.126 1.00 72.00 196 LEU A O 1
ATOM 1599 N N . CYS A 1 197 ? -3.365 -26.577 -7.271 1.00 72.88 197 CYS A N 1
ATOM 1600 C CA . CYS A 1 197 ? -4.791 -26.260 -7.274 1.00 72.88 197 CYS A CA 1
ATOM 1601 C C . CYS A 1 197 ? -5.611 -27.304 -8.054 1.00 72.88 197 CYS A C 1
ATOM 1603 O O . CYS A 1 197 ? -6.746 -27.604 -7.678 1.00 72.88 197 CYS A O 1
ATOM 1605 N N . LEU A 1 198 ? -5.023 -27.902 -9.096 1.00 72.88 198 LEU A N 1
ATOM 1606 C CA . LEU A 1 198 ? -5.655 -28.936 -9.916 1.00 72.88 198 LEU A CA 1
ATOM 1607 C C . LEU A 1 198 ? -5.528 -30.357 -9.335 1.00 72.88 198 LEU A C 1
ATOM 1609 O O . LEU A 1 198 ? -6.450 -31.152 -9.507 1.00 72.88 198 LEU A O 1
ATOM 1613 N N . SER A 1 199 ? -4.419 -30.705 -8.663 1.00 66.88 199 SER A N 1
ATOM 1614 C CA . SER A 1 199 ? -4.067 -32.122 -8.443 1.00 66.88 199 SER A CA 1
ATOM 1615 C C . SER A 1 199 ? -4.310 -32.716 -7.052 1.00 66.88 199 SER A C 1
ATOM 1617 O O . SER A 1 199 ? -4.334 -33.944 -6.965 1.00 66.88 199 SER A O 1
ATOM 1619 N N . LYS A 1 200 ? -4.483 -31.953 -5.953 1.00 53.06 200 LYS A N 1
ATOM 1620 C CA . LYS A 1 200 ? -4.475 -32.626 -4.627 1.00 53.06 200 LYS A CA 1
ATOM 1621 C C . LYS A 1 200 ? -5.238 -32.025 -3.455 1.00 53.06 200 LYS A C 1
ATOM 1623 O O . LYS A 1 200 ? -5.510 -32.756 -2.507 1.00 53.06 200 LYS A O 1
ATOM 1628 N N . ASN A 1 201 ? -5.610 -30.751 -3.468 1.00 54.47 201 ASN A N 1
ATOM 1629 C CA . ASN A 1 201 ? -6.434 -30.188 -2.400 1.00 54.47 201 ASN A CA 1
ATOM 1630 C C . ASN A 1 201 ? -6.960 -28.830 -2.862 1.00 54.47 201 ASN A C 1
ATOM 1632 O O . ASN A 1 201 ? -6.201 -27.865 -2.895 1.00 54.47 201 ASN A O 1
ATOM 1636 N N . LYS A 1 202 ? -8.257 -28.718 -3.177 1.00 61.44 202 LYS A N 1
ATOM 1637 C CA . LYS A 1 202 ? -8.889 -27.426 -3.526 1.00 61.44 202 LYS A CA 1
ATOM 1638 C C . LYS A 1 202 ? -8.780 -26.370 -2.409 1.00 61.44 202 LYS A C 1
ATOM 1640 O O . LYS A 1 202 ? -9.202 -25.246 -2.608 1.00 61.44 202 LYS A O 1
ATOM 1645 N N . LYS A 1 203 ? -8.207 -26.736 -1.256 1.00 63.75 203 LYS A N 1
ATOM 1646 C CA . LYS A 1 203 ? -7.975 -25.913 -0.064 1.00 63.75 203 LYS A CA 1
ATOM 1647 C C . LYS A 1 203 ? -6.533 -25.401 0.085 1.00 63.75 203 LYS A C 1
ATOM 1649 O O . LYS A 1 203 ? -6.187 -24.880 1.141 1.00 63.75 203 LYS A O 1
ATOM 1654 N N . GLY A 1 204 ? -5.667 -25.599 -0.915 1.00 70.12 204 GLY A N 1
ATOM 1655 C CA . GLY A 1 204 ? -4.327 -25.000 -0.924 1.00 70.12 204 GLY A CA 1
ATOM 1656 C C . GLY A 1 204 ? -4.376 -23.462 -0.920 1.00 70.12 204 GLY A C 1
ATOM 1657 O O . GLY A 1 204 ? -5.400 -22.891 -1.310 1.00 70.12 204 GLY A O 1
ATOM 1658 N N . PRO A 1 205 ? -3.298 -22.779 -0.485 1.00 75.75 205 PRO A N 1
ATOM 1659 C CA . PRO A 1 205 ? -3.256 -21.322 -0.494 1.00 75.75 205 PRO A CA 1
ATOM 1660 C C . PRO A 1 205 ? -3.468 -20.795 -1.918 1.00 75.75 205 PRO A C 1
ATOM 1662 O O . PRO A 1 205 ? -2.903 -21.339 -2.865 1.00 75.75 205 PRO A O 1
ATOM 1665 N N . ASN A 1 206 ? -4.283 -19.751 -2.065 1.00 82.88 206 ASN A N 1
ATOM 1666 C CA . ASN A 1 206 ? -4.588 -19.092 -3.340 1.00 82.88 206 ASN A CA 1
ATOM 1667 C C . ASN A 1 206 ? -5.274 -19.9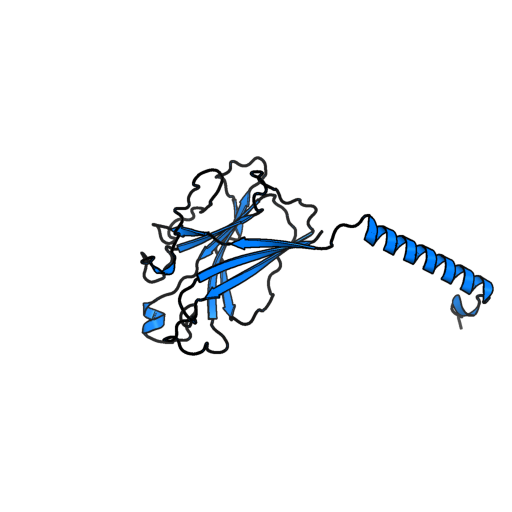82 -4.407 1.00 82.88 206 ASN A C 1
ATOM 1669 O O . ASN A 1 206 ? -5.293 -19.623 -5.581 1.00 82.88 206 ASN A O 1
ATOM 1673 N N . CYS A 1 207 ? -5.853 -21.132 -4.030 1.00 77.62 207 CYS A N 1
ATOM 1674 C CA . CYS A 1 207 ? -6.504 -22.057 -4.975 1.00 77.62 207 CYS A CA 1
ATOM 1675 C C . CYS A 1 207 ? -8.037 -21.981 -5.012 1.00 77.62 207 CYS A C 1
ATOM 1677 O O . CYS A 1 207 ? -8.649 -22.475 -5.957 1.00 77.62 207 CYS A O 1
ATOM 1679 N N . ALA A 1 208 ? -8.667 -21.409 -3.984 1.00 71.88 208 ALA A N 1
ATOM 1680 C CA . ALA A 1 208 ? -10.122 -21.422 -3.805 1.00 71.88 208 ALA A CA 1
ATOM 1681 C C . ALA A 1 208 ? -10.769 -20.048 -4.041 1.00 71.88 208 ALA A C 1
ATOM 1683 O O . ALA A 1 208 ? -11.727 -19.693 -3.356 1.00 71.88 208 ALA A O 1
ATOM 1684 N N . PHE A 1 209 ? -10.235 -19.247 -4.966 1.00 74.38 209 PHE A N 1
ATOM 1685 C CA . PHE A 1 209 ? -10.772 -17.910 -5.205 1.00 74.38 209 PHE A CA 1
ATOM 1686 C C . PHE A 1 209 ? -12.193 -17.950 -5.803 1.00 74.38 209 PHE A C 1
ATOM 1688 O O . PHE A 1 209 ? -12.482 -18.811 -6.637 1.00 74.38 209 PHE A O 1
ATOM 1695 N N . PRO A 1 210 ? -13.072 -17.002 -5.418 1.00 63.66 210 PRO A N 1
ATOM 1696 C CA . PRO A 1 210 ? -14.423 -16.874 -5.968 1.00 63.66 210 PRO A CA 1
ATOM 1697 C C . PRO A 1 210 ? -14.467 -16.576 -7.470 1.00 63.66 210 PRO A C 1
ATOM 1699 O O . PRO A 1 210 ? -15.534 -16.659 -8.064 1.00 63.66 210 PRO A O 1
ATOM 1702 N N . GLY A 1 211 ? -13.356 -16.184 -8.082 1.00 72.50 211 GLY A N 1
ATOM 1703 C CA . GLY A 1 211 ? -13.284 -15.771 -9.477 1.00 72.50 211 GLY A CA 1
ATOM 1704 C C . GLY A 1 211 ? -11.962 -15.065 -9.767 1.00 72.50 211 GLY A C 1
ATOM 1705 O O . GLY A 1 211 ? -11.054 -15.108 -8.927 1.00 72.50 211 GLY A O 1
ATOM 1706 N N . PRO A 1 212 ? -11.812 -14.448 -10.951 1.00 77.88 212 PRO A N 1
ATOM 1707 C CA . PRO A 1 212 ? -10.591 -13.738 -11.290 1.00 77.88 212 PRO A CA 1
ATOM 1708 C C . PRO A 1 212 ? -10.407 -12.525 -10.372 1.00 77.88 212 PRO A C 1
ATOM 1710 O O . PRO A 1 212 ? -11.365 -11.836 -10.010 1.00 77.88 212 PRO A O 1
ATOM 1713 N N . LEU A 1 213 ? -9.154 -12.264 -10.004 1.00 81.75 213 LEU A N 1
ATOM 1714 C CA . LEU A 1 213 ? -8.783 -11.074 -9.249 1.00 81.75 213 LEU A CA 1
ATOM 1715 C C . LEU A 1 213 ? -9.101 -9.830 -10.084 1.00 81.75 213 LEU A C 1
ATOM 1717 O O . LEU A 1 213 ? -8.627 -9.703 -11.216 1.00 81.75 213 LEU A O 1
ATOM 1721 N N . ARG A 1 214 ? -9.893 -8.918 -9.523 1.00 84.00 214 ARG A N 1
ATOM 1722 C CA . ARG A 1 214 ? -10.269 -7.676 -10.195 1.00 84.00 214 ARG A CA 1
ATOM 1723 C C . ARG A 1 214 ? -9.277 -6.573 -9.874 1.00 84.00 214 ARG A C 1
ATOM 1725 O O . ARG A 1 214 ? -8.694 -5.982 -10.778 1.00 84.00 214 ARG A O 1
ATOM 1732 N N . GLU A 1 215 ? -9.096 -6.308 -8.589 1.00 87.44 215 GLU A N 1
ATOM 1733 C CA . GLU A 1 215 ? -8.232 -5.247 -8.095 1.00 87.44 215 GLU A CA 1
ATOM 1734 C C . GLU A 1 215 ? -7.813 -5.509 -6.650 1.00 87.44 215 GLU A C 1
ATOM 1736 O O . GLU A 1 215 ? -8.428 -6.293 -5.928 1.00 87.44 215 GLU A O 1
ATOM 1741 N N . ILE A 1 216 ? -6.739 -4.840 -6.238 1.00 89.56 216 ILE A N 1
ATOM 1742 C CA . ILE A 1 216 ? -6.262 -4.857 -4.860 1.00 89.56 216 ILE A CA 1
ATOM 1743 C C . ILE A 1 216 ? -6.125 -3.413 -4.404 1.00 89.56 216 ILE A C 1
ATOM 1745 O O . ILE A 1 216 ? -5.437 -2.609 -5.042 1.00 89.56 216 ILE A O 1
ATOM 1749 N N . ARG A 1 217 ? -6.766 -3.096 -3.287 1.00 92.00 217 ARG A N 1
ATOM 1750 C CA . ARG A 1 217 ? -6.730 -1.791 -2.640 1.00 92.00 217 ARG A CA 1
ATOM 1751 C C . ARG A 1 217 ? -5.946 -1.928 -1.340 1.00 92.00 217 ARG A C 1
ATOM 1753 O O . ARG A 1 217 ? -6.140 -2.860 -0.568 1.00 92.00 217 ARG A O 1
ATOM 1760 N N . LEU A 1 218 ? -5.024 -1.011 -1.097 1.00 90.88 218 LEU A N 1
ATOM 1761 C CA . LEU A 1 218 ? -4.354 -0.863 0.188 1.00 90.88 218 LEU A CA 1
ATOM 1762 C C . LEU A 1 218 ? -4.897 0.395 0.840 1.00 90.88 218 LEU A C 1
ATOM 1764 O O . LEU A 1 218 ? -4.728 1.493 0.312 1.00 90.88 218 LEU A O 1
ATOM 1768 N N . ILE A 1 219 ? -5.521 0.238 1.997 1.00 90.19 219 ILE A N 1
ATOM 1769 C CA . ILE A 1 219 ? -6.037 1.362 2.762 1.00 90.19 219 ILE A CA 1
ATOM 1770 C C . ILE A 1 219 ? -5.092 1.600 3.926 1.00 90.19 219 ILE A C 1
ATOM 1772 O O . ILE A 1 219 ? -4.833 0.713 4.737 1.00 90.19 219 ILE A O 1
ATOM 1776 N N . VAL A 1 220 ? -4.548 2.810 3.967 1.00 88.31 220 VAL A N 1
ATOM 1777 C CA . VAL A 1 220 ? -3.538 3.237 4.924 1.00 88.31 220 VAL A CA 1
ATOM 1778 C C . VAL A 1 220 ? -4.122 4.322 5.809 1.00 88.31 220 VAL A C 1
ATOM 1780 O O . VAL A 1 220 ? -4.405 5.423 5.343 1.00 88.31 220 VAL A O 1
ATOM 1783 N N . SER A 1 221 ? -4.276 4.018 7.088 1.00 85.94 221 SER A N 1
ATOM 1784 C CA . SER A 1 221 ? -4.706 4.957 8.114 1.00 85.94 221 SER A CA 1
ATOM 1785 C C . SER A 1 221 ? -3.496 5.504 8.862 1.00 85.94 221 SER A C 1
ATOM 1787 O O . SER A 1 221 ? -2.668 4.752 9.378 1.00 85.94 221 SER A O 1
ATOM 1789 N N . ILE A 1 222 ? -3.407 6.827 8.913 1.00 83.38 222 ILE A N 1
ATOM 1790 C CA . ILE A 1 222 ? -2.358 7.588 9.585 1.00 83.38 222 ILE A CA 1
ATOM 1791 C C . ILE A 1 222 ? -2.969 8.196 10.836 1.00 83.38 222 ILE A C 1
ATOM 1793 O O . ILE A 1 222 ? -4.048 8.791 10.772 1.00 83.38 222 ILE A O 1
ATOM 1797 N N . PHE A 1 223 ? -2.260 8.076 11.950 1.00 79.62 223 PHE A N 1
ATOM 1798 C CA . PHE A 1 223 ? -2.679 8.613 13.235 1.00 79.62 223 PHE A CA 1
ATOM 1799 C C . PHE A 1 223 ? -1.645 9.624 13.729 1.00 79.62 223 PHE A C 1
ATOM 1801 O O . PHE A 1 223 ? -0.434 9.393 13.614 1.00 79.62 223 PHE A O 1
ATOM 1808 N N . CYS A 1 224 ? -2.141 10.764 14.209 1.00 67.25 224 CYS A N 1
ATOM 1809 C CA . CYS A 1 224 ? -1.333 11.896 14.657 1.00 67.25 224 CYS A CA 1
ATOM 1810 C C . CYS A 1 224 ? -1.194 11.906 16.184 1.00 67.25 224 CYS A C 1
ATOM 1812 O O . CYS A 1 224 ? -2.189 11.571 16.862 1.00 67.25 224 CYS A O 1
#

pLDDT: mean 82.66, std 11.57, range [48.56, 96.94]

InterPro domains:
  IPR009551 Protein wntless [PTHR13449] (1-218)
  IPR053936 Wntless, GOLD domain [PF21883] (49-174)

Sequence (224 aa):
MIGYVLENLSNKKLFCLLAALFLLQCLFFLLGAIFAPGPSSSMEFLLSACKDRDAGKTNKWFYLRPNRGNCEVVHDIKHHNPSTEDARDLVFVAQMPHMRDGIQLEYSPLFQFLLGYLDVDFEFTPETKPVEKSVLMEFEVRMGYREKDDPPQSWKELLPVQRIRRTTECQIDETLGSVQYPFYLLNIRIPANQSLCLSKNKKGPNCAFPGPLREIRLIVSIFC

Foldseek 3Di:
DPDDPVVPDDPVRVVVVVVVVVVVVVVVVCCCVPPNDDQKDKDKWWWWKFFAPCLPPDPADDDCDDDRAPGPTDPDQPPDDQPDLFSSRIKTKDKPDDADPNHDFWDDLVFFFKDKDKDWDFDADPPADDFDPKAKFWKFKWKWADAPPDDPRDTHGPDHGDIDIDIPPDDDDDTGGTDDHGIMMMIMGGTHRNCCLPPPDCRPHPNRDNHDTDTMMMMMMIGD

Radius of gyration: 25.2 Å; chains: 1; bounding box: 40×59×81 Å

Organism: Meloidogyne hapla (NCBI:txid6305)